Protein AF-A0A2N0PKR3-F1 (afdb_monomer_lite)

InterPro domains:
  IPR018819 Nur1/Mug154 [PF10332] (135-229)
  IPR018819 Nur1/Mug154 [PTHR28293] (57-235)

Sequence (267 aa):
MNDGEEKLSLSDCLTVLVDTYISLDLNSWQNIIGCFVAFLLNIILIIMRYLYVDRYSTIEYILLTFSILNVIYLWWWSYKIYHFFSQKKDEIPNNPNINLVGINLPWYTRNRLGYFIHQQYYELSYDEPYKEGQKVWEICIWNPNKFSLNLLCGFSPVQVGILMLMNKGTEIYSIILAGFLALQMYFYAEKFITLVRDKEIVFREIQREYDMKFVKPRLSRRKKNVETQTMSVEEMMKELLCIKSDYEHYKFPRKFDNPWVTNFGTT

Secondary structure (DSSP, 8-state):
---------HHHHHHHHHHHHHTS-HHHHHHHHHHHHHHHHHHHHHHHHHH-SSS--HHHHHHHHHHHHHHHIIIII-EEEEEESSS-TTS--S-TTEEEEETT--GGGGSHHHHHHHHHHHHHH-SS------EEEEEEEE---HHHHHHHHHS-HHHHHHHHT-STT-HHHHHHHHHHHHHHHHHHHHHHHHHHHHHHHHHHHHHHHHIIIIIHHHHT---------PPPHHHHHHHHHHT-SS-SS-PPPPTTS-TT-------

Foldseek 3Di:
DDPPPPPCDPVNVVVVVVVVVVPDDPQVVLQVVLQVVLVVLVVVLVVQCVVCVPDDDPVLVVLLVVQVVLVCCQPPPQKDKDWFDPDDPVDDDPDPQKDWDAPPDDPQCPDVVSVVVCVVVVVPPDPDDDPRHPIIIMGIAGHDRSSSVSNCVSRHSLVSVLSVQPHPPSVVVNVVSVVVVVVVVVVVVVSVVSNVVSVVVVVVSVVVCCCVPPNCCVVPDDDDPDDDDDPDPVVVVVVVVVVDPPDPPDDDDDPPRDPPDDDPDDD

Structure (mmCIF, N/CA/C/O backbone):
data_AF-A0A2N0PKR3-F1
#
_entry.id   AF-A0A2N0PKR3-F1
#
loop_
_atom_site.group_PDB
_atom_site.id
_atom_site.type_symbol
_atom_site.label_atom_id
_atom_site.label_alt_id
_atom_site.label_comp_id
_atom_site.label_asym_id
_atom_site.label_entity_id
_atom_site.label_seq_id
_atom_site.pdbx_PDB_ins_code
_atom_site.Cartn_x
_atom_site.Cartn_y
_atom_site.Cartn_z
_atom_site.occupancy
_atom_site.B_iso_or_equiv
_atom_site.auth_seq_id
_atom_site.auth_comp_id
_atom_site.auth_asym_id
_atom_site.auth_atom_id
_atom_site.pdbx_PDB_model_num
ATOM 1 N N . MET A 1 1 ? 18.880 -58.466 14.982 1.00 39.66 1 MET A N 1
ATOM 2 C CA . MET A 1 1 ? 18.757 -57.195 14.243 1.00 39.66 1 MET A CA 1
ATOM 3 C C . MET A 1 1 ? 17.927 -56.293 15.119 1.00 39.66 1 MET A C 1
ATOM 5 O O . MET A 1 1 ? 16.746 -56.552 15.280 1.00 39.66 1 MET A O 1
ATOM 9 N N . ASN A 1 2 ? 18.604 -55.411 15.847 1.00 39.41 2 ASN A N 1
ATOM 10 C CA . ASN A 1 2 ? 17.990 -54.510 16.809 1.00 39.41 2 ASN A CA 1
ATOM 11 C C . ASN A 1 2 ? 17.855 -53.176 16.075 1.00 39.41 2 ASN A C 1
ATOM 13 O O . ASN A 1 2 ? 18.864 -52.498 15.884 1.00 39.41 2 ASN A O 1
ATOM 17 N N . ASP A 1 3 ? 16.657 -52.882 15.573 1.00 44.72 3 ASP A N 1
ATOM 18 C CA . ASP A 1 3 ? 16.342 -51.601 14.946 1.00 44.72 3 ASP A CA 1
ATOM 19 C C . ASP A 1 3 ? 16.350 -50.544 16.051 1.00 44.72 3 ASP A C 1
ATOM 21 O O . ASP A 1 3 ? 15.401 -50.384 16.817 1.00 44.72 3 ASP A O 1
ATOM 25 N N . GLY A 1 4 ? 17.503 -49.897 16.206 1.00 46.44 4 GLY A N 1
ATOM 26 C CA . GLY A 1 4 ? 17.656 -48.749 17.078 1.00 46.44 4 GLY A CA 1
ATOM 27 C C . GLY A 1 4 ? 16.884 -47.588 16.478 1.00 46.44 4 GLY A C 1
ATOM 28 O O . GLY A 1 4 ? 17.358 -46.963 15.535 1.00 46.44 4 GLY A O 1
ATOM 29 N N . GLU A 1 5 ? 15.706 -47.308 17.030 1.00 53.66 5 GLU A N 1
ATOM 30 C CA . GLU A 1 5 ? 15.052 -46.012 16.886 1.00 53.66 5 GLU A CA 1
ATOM 31 C C . GLU A 1 5 ? 16.033 -44.932 17.353 1.00 53.66 5 GLU A C 1
ATOM 33 O O . GLU A 1 5 ? 16.250 -44.708 18.548 1.00 53.66 5 GLU A O 1
ATOM 38 N N . GLU A 1 6 ? 16.683 -44.301 16.382 1.00 57.53 6 GLU A N 1
ATOM 39 C CA . GLU A 1 6 ? 17.541 -43.146 16.563 1.00 57.53 6 GLU A CA 1
ATOM 40 C C . GLU A 1 6 ? 16.656 -42.014 17.097 1.00 57.53 6 GLU A C 1
ATOM 42 O O . GLU A 1 6 ? 15.928 -41.349 16.359 1.00 57.53 6 GLU A O 1
ATOM 47 N N . LYS A 1 7 ? 16.627 -41.862 18.428 1.00 57.84 7 LYS A N 1
ATOM 48 C CA . LYS A 1 7 ? 15.935 -40.761 19.100 1.00 57.84 7 LYS A CA 1
ATOM 49 C C . LYS A 1 7 ? 16.577 -39.461 18.641 1.00 57.84 7 LYS A C 1
ATOM 51 O O . LYS A 1 7 ? 17.573 -39.028 19.218 1.00 57.84 7 LYS A O 1
ATOM 56 N N . LEU A 1 8 ? 15.987 -38.861 17.610 1.00 61.00 8 LEU A N 1
ATOM 57 C CA . LEU A 1 8 ? 16.331 -37.535 17.128 1.00 61.00 8 LEU A CA 1
ATOM 58 C C . LEU A 1 8 ? 16.344 -36.594 18.339 1.00 61.00 8 LEU A C 1
ATOM 60 O O . LEU A 1 8 ? 15.326 -36.411 19.015 1.00 61.00 8 LEU A O 1
ATOM 64 N N . SER A 1 9 ? 17.524 -36.076 18.667 1.00 74.12 9 SER A N 1
ATOM 65 C CA . SER A 1 9 ? 17.716 -35.196 19.811 1.00 74.12 9 SER A CA 1
ATOM 66 C C . SER A 1 9 ? 16.806 -33.978 19.659 1.00 74.12 9 SER A C 1
ATOM 68 O O . SER A 1 9 ? 16.699 -33.397 18.581 1.00 74.12 9 SER A O 1
ATOM 70 N N . LEU A 1 10 ? 16.160 -33.552 20.747 1.00 70.50 10 LEU A N 1
ATOM 71 C CA . LEU A 1 10 ? 15.327 -32.341 20.770 1.00 70.50 10 LEU A CA 1
ATOM 72 C C . LEU A 1 10 ? 16.120 -31.111 20.290 1.00 70.50 10 LEU A C 1
ATOM 74 O O . LEU A 1 10 ? 15.551 -30.204 19.691 1.00 70.50 10 LEU A O 1
ATOM 78 N N . SER A 1 11 ? 17.441 -31.127 20.501 1.00 75.06 11 SER A N 1
ATOM 79 C CA . SER A 1 11 ? 18.387 -30.145 19.971 1.00 75.06 11 SER A CA 1
ATOM 80 C C . SER A 1 11 ? 18.450 -30.165 18.445 1.00 75.06 11 SER A C 1
ATOM 82 O O . SER A 1 11 ? 18.413 -29.104 17.839 1.00 75.06 11 SER A O 1
ATOM 84 N N . ASP A 1 12 ? 18.495 -31.343 17.824 1.00 79.31 12 ASP A N 1
ATOM 85 C CA . ASP A 1 12 ? 18.572 -31.486 16.365 1.00 79.31 12 ASP A CA 1
ATOM 86 C C . ASP A 1 12 ? 17.239 -31.119 15.700 1.00 79.31 12 ASP A C 1
ATOM 88 O O . ASP A 1 12 ? 17.199 -30.520 14.630 1.00 79.31 12 ASP A O 1
ATOM 92 N N . CYS A 1 13 ? 16.118 -31.393 16.373 1.00 74.19 13 CYS A N 1
ATOM 93 C CA . CYS A 1 13 ? 14.810 -30.918 15.928 1.00 74.19 13 CYS A CA 1
ATOM 94 C C . CYS A 1 13 ? 14.693 -29.388 16.042 1.00 74.19 13 CYS A C 1
ATOM 96 O O . CYS A 1 13 ? 14.163 -28.740 15.140 1.00 74.19 13 CYS A O 1
ATOM 98 N N . LEU A 1 14 ? 15.227 -28.800 17.120 1.00 73.62 14 LEU A N 1
ATOM 99 C CA . LEU A 1 14 ? 15.276 -27.350 17.309 1.00 73.62 14 LEU A CA 1
ATOM 100 C C . LEU A 1 14 ? 16.188 -26.670 16.294 1.00 73.62 14 LEU A C 1
ATOM 102 O O . LEU A 1 14 ? 15.801 -25.633 15.773 1.00 73.62 14 LEU A O 1
ATOM 106 N N . THR A 1 15 ? 17.357 -27.229 15.985 1.00 75.88 15 THR A N 1
ATOM 107 C CA . THR A 1 15 ? 18.254 -26.656 14.975 1.00 75.88 15 THR A CA 1
ATOM 108 C C . THR A 1 15 ? 17.637 -26.749 13.590 1.00 75.88 15 THR A C 1
ATOM 110 O O . THR A 1 15 ? 17.645 -25.749 12.886 1.00 75.88 15 THR A O 1
ATOM 113 N N . VAL A 1 16 ? 16.996 -27.865 13.229 1.00 74.19 16 VAL A N 1
ATOM 114 C CA . VAL A 1 16 ? 16.263 -27.985 11.957 1.00 74.19 16 VAL A CA 1
ATOM 115 C C . VAL A 1 16 ? 15.086 -27.010 11.898 1.00 74.19 16 VAL A C 1
ATOM 117 O O . VAL A 1 16 ? 14.914 -26.336 10.886 1.00 74.19 16 VAL A O 1
ATOM 120 N N . LEU A 1 17 ? 14.300 -26.863 12.970 1.00 69.00 17 LEU A N 1
ATOM 121 C CA . LEU A 1 17 ? 13.220 -25.871 13.033 1.00 69.00 17 LEU A CA 1
ATOM 122 C C . LEU A 1 17 ? 13.756 -24.446 12.924 1.00 69.00 17 LEU A C 1
ATOM 124 O O . LEU A 1 17 ? 13.204 -23.655 12.169 1.00 69.00 17 LEU A O 1
ATOM 128 N N . VAL A 1 18 ? 14.830 -24.123 13.641 1.00 71.06 18 VAL A N 1
ATOM 129 C CA . VAL A 1 18 ? 15.471 -22.805 13.624 1.00 71.06 18 VAL A CA 1
ATOM 130 C C . VAL A 1 18 ? 16.055 -22.505 12.247 1.00 71.06 18 VAL A C 1
ATOM 132 O O . VAL A 1 18 ? 15.847 -21.406 11.755 1.00 71.06 18 VAL A O 1
ATOM 135 N N . ASP A 1 19 ? 16.694 -23.459 11.576 1.00 66.62 19 ASP A N 1
ATOM 136 C CA . ASP A 1 19 ? 17.299 -23.263 10.250 1.00 66.62 19 ASP A CA 1
ATOM 137 C C . ASP A 1 19 ? 16.228 -23.187 9.137 1.00 66.62 19 ASP A C 1
ATOM 139 O O . ASP A 1 19 ? 16.278 -22.349 8.230 1.00 66.62 19 ASP A O 1
ATOM 143 N N . THR A 1 20 ? 15.148 -23.965 9.277 1.00 62.22 20 THR A N 1
ATOM 144 C CA . THR A 1 20 ? 13.950 -23.865 8.420 1.00 62.22 20 THR A CA 1
ATOM 145 C C . THR A 1 20 ? 13.183 -22.556 8.662 1.00 62.22 20 THR A C 1
ATOM 147 O O . THR A 1 20 ? 12.549 -22.023 7.755 1.00 62.22 20 THR A O 1
ATOM 150 N N . TYR A 1 21 ? 13.247 -22.001 9.874 1.00 60.91 21 TYR A N 1
ATOM 151 C CA . TYR A 1 21 ? 12.556 -20.766 10.250 1.00 60.91 21 TYR A CA 1
ATOM 152 C C . TYR A 1 21 ? 13.389 -19.500 9.985 1.00 60.91 21 TYR A C 1
ATOM 154 O O . TYR A 1 21 ? 12.834 -18.451 9.664 1.00 60.91 21 TYR A O 1
ATOM 162 N N . ILE A 1 22 ? 14.719 -19.580 10.053 1.00 59.19 22 ILE A N 1
ATOM 163 C CA . ILE A 1 22 ? 15.643 -18.484 9.718 1.00 59.19 22 ILE A CA 1
ATOM 164 C C . ILE A 1 22 ? 15.745 -18.292 8.201 1.00 59.19 22 ILE A C 1
ATOM 166 O O . ILE A 1 22 ? 15.929 -17.165 7.746 1.00 59.19 22 ILE A O 1
ATOM 170 N N . SER A 1 23 ? 15.546 -19.348 7.407 1.00 55.81 23 SER A N 1
ATOM 171 C CA . SER A 1 23 ? 15.496 -19.253 5.940 1.00 55.81 23 SER A CA 1
ATOM 172 C C . SER A 1 23 ? 14.227 -18.579 5.387 1.00 55.81 23 SER A C 1
ATOM 174 O O . SER A 1 23 ? 14.111 -18.393 4.172 1.00 55.81 23 SER A O 1
ATOM 176 N N . LEU A 1 24 ? 13.289 -18.145 6.243 1.00 63.44 24 LEU A N 1
ATOM 177 C CA . LEU A 1 24 ? 12.172 -17.301 5.818 1.00 63.44 24 LEU A CA 1
ATOM 178 C C . LEU A 1 24 ? 12.687 -15.936 5.325 1.00 63.44 24 LEU A C 1
ATOM 180 O O . LEU A 1 24 ? 13.300 -15.177 6.073 1.00 63.44 24 LEU A O 1
ATOM 184 N N . ASP A 1 25 ? 12.355 -15.590 4.080 1.00 76.38 25 ASP A N 1
ATOM 185 C CA . ASP A 1 25 ? 12.576 -14.260 3.500 1.00 76.38 25 ASP A CA 1
ATOM 186 C C . ASP A 1 25 ? 12.066 -13.146 4.446 1.00 76.38 25 ASP A C 1
ATOM 188 O O . ASP A 1 25 ? 11.021 -13.289 5.092 1.00 76.38 25 ASP A O 1
ATOM 192 N N . LEU A 1 26 ? 12.765 -12.006 4.510 1.00 78.12 26 LEU A N 1
ATOM 193 C CA . LEU A 1 26 ? 12.434 -10.848 5.365 1.00 78.12 26 LEU A CA 1
ATOM 194 C C . LEU A 1 26 ? 10.967 -10.410 5.197 1.00 78.12 26 LEU A C 1
ATOM 196 O O . LEU A 1 26 ? 10.295 -9.981 6.136 1.00 78.12 26 LEU A O 1
ATOM 200 N N . ASN A 1 27 ? 10.455 -10.568 3.982 1.00 79.31 27 ASN A N 1
ATOM 201 C CA . ASN A 1 27 ? 9.067 -10.338 3.619 1.00 79.31 27 ASN A CA 1
ATOM 202 C C . ASN A 1 27 ? 8.061 -11.243 4.346 1.00 79.31 27 ASN A C 1
ATOM 204 O O . ASN A 1 27 ? 6.971 -10.797 4.705 1.00 79.31 27 ASN A O 1
ATOM 208 N N . SER A 1 28 ? 8.398 -12.520 4.510 1.00 82.75 28 SER A N 1
ATOM 209 C CA . SER A 1 28 ? 7.550 -13.505 5.180 1.00 82.75 28 SER A CA 1
ATOM 210 C C . SER A 1 28 ? 7.492 -13.223 6.680 1.00 82.75 28 SER A C 1
ATOM 212 O O . SER A 1 28 ? 6.418 -13.267 7.277 1.00 82.75 28 SER A O 1
ATOM 214 N N . TRP A 1 29 ? 8.614 -12.803 7.264 1.00 85.19 29 TRP A N 1
ATOM 215 C CA . TRP A 1 29 ? 8.674 -12.336 8.648 1.00 85.19 29 TRP A CA 1
ATOM 216 C C . TRP A 1 29 ? 7.807 -11.107 8.904 1.00 85.19 29 TRP A C 1
ATOM 218 O O . TRP A 1 29 ? 7.011 -11.097 9.842 1.00 85.19 29 TRP A O 1
ATOM 228 N N . GLN A 1 30 ? 7.888 -10.095 8.037 1.00 87.50 30 GLN A N 1
ATOM 229 C CA . GLN A 1 30 ? 7.015 -8.920 8.125 1.00 87.50 30 GLN A CA 1
ATOM 230 C C . GLN A 1 30 ? 5.532 -9.299 8.070 1.00 87.50 30 GLN A C 1
ATOM 232 O O . GLN A 1 30 ? 4.720 -8.695 8.775 1.00 87.50 30 GLN A O 1
ATOM 237 N N . ASN A 1 31 ? 5.183 -10.312 7.270 1.00 87.50 31 ASN A N 1
ATOM 238 C CA . ASN A 1 31 ? 3.811 -10.782 7.173 1.00 87.50 31 ASN A CA 1
ATOM 239 C C . ASN A 1 31 ? 3.316 -11.421 8.476 1.00 87.50 31 ASN A C 1
ATOM 241 O O . ASN A 1 31 ? 2.255 -11.037 8.974 1.00 87.50 31 ASN A O 1
ATOM 245 N N . ILE A 1 32 ? 4.086 -12.368 9.020 1.00 89.50 32 ILE A N 1
ATOM 246 C CA . ILE A 1 32 ? 3.745 -13.100 10.249 1.00 89.50 32 ILE A CA 1
ATOM 247 C C . ILE A 1 32 ? 3.647 -12.135 11.429 1.00 89.50 32 ILE A C 1
ATOM 249 O O . ILE A 1 32 ? 2.649 -12.140 12.150 1.00 89.50 32 ILE A O 1
ATOM 253 N N . ILE A 1 33 ? 4.647 -11.263 11.588 1.00 90.38 33 ILE A N 1
ATOM 254 C CA . ILE A 1 33 ? 4.681 -10.276 12.671 1.00 90.38 33 ILE A CA 1
ATOM 255 C C . ILE A 1 33 ? 3.495 -9.313 12.544 1.00 90.38 33 ILE A C 1
ATOM 257 O O . ILE A 1 33 ? 2.844 -9.023 13.543 1.00 90.38 33 ILE A O 1
ATOM 261 N N . GLY A 1 34 ? 3.161 -8.862 11.330 1.00 89.75 34 GLY A N 1
ATOM 262 C CA . GLY A 1 34 ? 2.005 -7.992 11.093 1.00 89.75 34 GLY A CA 1
ATOM 263 C C . GLY A 1 34 ? 0.686 -8.621 11.542 1.00 89.75 34 GLY A C 1
ATOM 264 O O . GLY A 1 34 ? -0.072 -7.997 12.285 1.00 89.75 34 GLY A O 1
ATOM 265 N N . CYS A 1 35 ? 0.437 -9.876 11.157 1.00 89.56 35 CYS A N 1
ATOM 266 C CA . CYS A 1 35 ? -0.765 -10.608 11.567 1.00 89.56 35 CYS A CA 1
ATOM 267 C C . CYS A 1 35 ? -0.805 -10.857 13.081 1.00 89.56 35 CYS A C 1
ATOM 269 O O . CYS A 1 35 ? -1.847 -10.670 13.709 1.00 89.56 35 CYS A O 1
ATOM 271 N N . PHE A 1 36 ? 0.326 -11.242 13.675 1.00 92.56 36 PHE A N 1
ATOM 272 C CA . PHE A 1 36 ? 0.426 -11.493 15.111 1.00 92.56 36 PHE A CA 1
ATOM 273 C C . PHE A 1 36 ? 0.164 -10.225 15.932 1.00 92.56 36 PHE A C 1
ATOM 275 O O . PHE A 1 36 ? -0.633 -10.246 16.869 1.00 92.56 36 PHE A O 1
ATOM 282 N N . VAL A 1 37 ? 0.770 -9.099 15.544 1.00 93.75 37 VAL A N 1
ATOM 283 C CA . VAL A 1 37 ? 0.541 -7.803 16.194 1.00 93.75 37 VAL A CA 1
ATOM 284 C C . VAL A 1 37 ? -0.923 -7.386 16.061 1.00 93.75 37 VAL A C 1
ATOM 286 O O . VAL A 1 37 ? -1.528 -7.001 17.058 1.00 93.75 37 VAL A O 1
ATOM 289 N N . ALA A 1 38 ? -1.527 -7.512 14.877 1.00 92.06 38 ALA A N 1
ATOM 290 C CA . ALA A 1 38 ? -2.943 -7.192 14.691 1.00 92.06 38 ALA A CA 1
ATOM 291 C C . ALA A 1 38 ? -3.858 -8.056 15.578 1.00 92.06 38 ALA A C 1
ATOM 293 O O . ALA A 1 38 ? -4.802 -7.548 16.183 1.00 92.06 38 ALA A O 1
ATOM 294 N N . PHE A 1 39 ? -3.565 -9.352 15.703 1.00 92.44 39 PHE A N 1
ATOM 295 C CA . PHE A 1 39 ? -4.302 -10.255 16.585 1.00 92.44 39 PHE A CA 1
ATOM 296 C C . PHE A 1 39 ? -4.184 -9.843 18.059 1.00 92.44 39 PHE A C 1
ATOM 298 O O . PHE A 1 39 ? -5.201 -9.733 18.745 1.00 92.44 39 PHE A O 1
ATOM 305 N N . LEU A 1 40 ? -2.972 -9.531 18.530 1.00 93.81 40 LEU A N 1
ATOM 306 C CA . LEU A 1 40 ? -2.752 -9.046 19.895 1.00 93.81 40 LEU A CA 1
ATOM 307 C C . LEU A 1 40 ? -3.484 -7.729 20.172 1.00 93.81 40 LEU A C 1
ATOM 309 O O . LEU A 1 40 ? -4.115 -7.599 21.219 1.00 93.81 40 LEU A O 1
ATOM 313 N N . LEU A 1 41 ? -3.446 -6.771 19.241 1.00 93.56 41 LEU A N 1
ATOM 314 C CA . LEU A 1 41 ? -4.150 -5.494 19.390 1.00 93.56 41 LEU A CA 1
ATOM 315 C C . LEU A 1 41 ? -5.670 -5.691 19.484 1.00 93.56 41 LEU A C 1
ATOM 317 O O . LEU A 1 41 ? -6.313 -5.060 20.321 1.00 93.56 41 LEU A O 1
ATOM 321 N N . ASN A 1 42 ? -6.237 -6.606 18.693 1.00 92.38 42 ASN A N 1
ATOM 322 C CA . ASN A 1 42 ? -7.654 -6.963 18.793 1.00 92.38 42 ASN A CA 1
ATOM 323 C C . ASN A 1 42 ? -7.993 -7.639 20.128 1.00 92.38 42 ASN A C 1
ATOM 325 O O . ASN A 1 42 ? -9.009 -7.300 20.729 1.00 92.38 42 ASN A O 1
ATOM 329 N N . ILE A 1 43 ? -7.150 -8.553 20.624 1.00 93.12 43 ILE A N 1
ATOM 330 C CA . ILE A 1 43 ? -7.351 -9.168 21.946 1.00 93.12 43 ILE A CA 1
ATOM 331 C C . ILE A 1 43 ? -7.334 -8.101 23.039 1.00 93.12 43 ILE A C 1
ATOM 333 O O . ILE A 1 43 ? -8.228 -8.082 23.882 1.00 93.12 43 ILE A O 1
ATOM 337 N N . ILE A 1 44 ? -6.349 -7.198 23.017 1.00 92.06 44 ILE A N 1
ATOM 338 C CA . ILE A 1 44 ? -6.256 -6.096 23.981 1.00 92.06 44 ILE A CA 1
ATOM 339 C C . ILE A 1 44 ? -7.526 -5.246 23.922 1.00 92.06 44 ILE A C 1
ATOM 341 O O . ILE A 1 44 ? -8.099 -4.950 24.966 1.00 92.06 44 ILE A O 1
ATOM 345 N N . LEU A 1 45 ? -8.005 -4.906 22.723 1.00 89.94 45 LEU A N 1
ATOM 346 C CA . LEU A 1 45 ? -9.234 -4.135 22.547 1.00 89.94 45 LEU A CA 1
ATOM 347 C C . LEU A 1 45 ? -10.457 -4.860 23.135 1.00 89.94 45 LEU A C 1
ATOM 349 O O . LEU A 1 45 ? -11.236 -4.249 23.862 1.00 89.94 45 LEU A O 1
ATOM 353 N N . ILE A 1 46 ? -10.600 -6.164 22.883 1.00 89.50 46 ILE A N 1
ATOM 354 C CA . ILE A 1 46 ? -11.701 -6.980 23.420 1.00 89.50 46 ILE A CA 1
ATOM 355 C C . ILE A 1 46 ? -11.628 -7.069 24.951 1.00 89.50 46 ILE A C 1
ATOM 357 O O . ILE A 1 46 ? -12.648 -6.908 25.618 1.00 89.50 46 ILE A O 1
ATOM 361 N N . ILE A 1 47 ? -10.438 -7.285 25.522 1.00 90.50 47 ILE A N 1
ATOM 362 C CA . ILE A 1 47 ? -10.236 -7.338 26.979 1.00 90.50 47 ILE A CA 1
ATOM 363 C C . ILE A 1 47 ? -10.570 -5.989 27.620 1.00 90.50 47 ILE A C 1
ATOM 365 O O . ILE A 1 47 ? -11.268 -5.954 28.633 1.00 90.50 47 ILE A O 1
ATOM 369 N N . MET A 1 48 ? -10.107 -4.881 27.033 1.00 88.75 48 MET A N 1
ATOM 370 C CA . MET A 1 48 ? -10.412 -3.536 27.532 1.00 88.75 48 MET A CA 1
ATOM 371 C C . MET A 1 48 ? -11.912 -3.264 27.490 1.00 88.75 48 MET A C 1
ATOM 373 O O . MET A 1 48 ? -12.461 -2.774 28.478 1.00 88.75 48 MET A O 1
ATOM 377 N N . ARG A 1 49 ? -12.583 -3.675 26.409 1.00 86.25 49 ARG A N 1
ATOM 378 C CA . ARG A 1 49 ? -14.032 -3.542 26.287 1.00 86.25 49 ARG A CA 1
ATOM 379 C C . ARG A 1 49 ? -14.790 -4.391 27.305 1.00 86.25 49 ARG A C 1
ATOM 381 O O . ARG A 1 49 ? -15.795 -3.947 27.851 1.00 86.25 49 ARG A O 1
ATOM 388 N N . TYR A 1 50 ? -14.308 -5.599 27.575 1.00 86.88 50 TYR A N 1
ATOM 389 C CA . TYR A 1 50 ? -14.882 -6.471 28.595 1.00 86.88 50 TYR A CA 1
ATOM 390 C C . TYR A 1 50 ? -14.717 -5.890 30.009 1.00 86.88 50 TYR A C 1
ATOM 392 O O . TYR A 1 50 ? -15.639 -5.969 30.817 1.00 86.88 50 TYR A O 1
ATOM 400 N N . LEU A 1 51 ? -13.564 -5.282 30.307 1.00 88.06 51 LEU A N 1
ATOM 401 C CA . LEU A 1 51 ? -13.272 -4.698 31.619 1.00 88.06 51 LEU A CA 1
ATOM 402 C C . LEU A 1 51 ? -14.011 -3.369 31.858 1.00 88.06 51 LEU A C 1
ATOM 404 O O . LEU A 1 51 ? -14.437 -3.096 32.980 1.00 88.06 51 LEU A O 1
ATOM 408 N N . TYR A 1 52 ? -14.175 -2.549 30.816 1.00 83.75 52 TYR A N 1
ATOM 409 C CA . TYR A 1 52 ? -14.783 -1.217 30.881 1.00 83.75 52 TYR A CA 1
ATOM 410 C C . TYR A 1 52 ? -16.041 -1.126 30.005 1.00 83.75 52 TYR A C 1
ATOM 412 O O . TYR A 1 52 ? -16.086 -0.402 29.014 1.00 83.75 52 TYR A O 1
ATOM 420 N N . VAL A 1 53 ? -17.094 -1.845 30.400 1.00 75.31 53 VAL A N 1
ATOM 421 C CA . VAL A 1 53 ? -18.361 -1.923 29.644 1.00 75.31 53 VAL A CA 1
ATOM 422 C C . VAL A 1 53 ? -19.028 -0.548 29.453 1.00 75.31 53 VAL A C 1
ATOM 424 O O . VAL A 1 53 ? -19.508 -0.233 28.364 1.00 75.31 53 VAL A O 1
ATOM 427 N N . ASP A 1 54 ? -19.016 0.297 30.490 1.00 72.69 54 ASP A N 1
ATOM 428 C CA . ASP A 1 54 ? -19.788 1.551 30.512 1.00 72.69 54 ASP A CA 1
ATOM 429 C C . ASP A 1 54 ? -19.001 2.799 30.075 1.00 72.69 54 ASP A C 1
ATOM 431 O O . ASP A 1 54 ? -19.596 3.855 29.848 1.00 72.69 54 ASP A O 1
ATOM 435 N N . ARG A 1 55 ? -17.665 2.731 29.970 1.00 78.94 55 ARG A N 1
ATOM 436 C CA . ARG A 1 55 ? -16.823 3.897 29.642 1.00 78.94 55 ARG A CA 1
ATOM 437 C C . ARG A 1 55 ? -15.705 3.551 28.674 1.00 78.94 55 ARG A C 1
ATOM 439 O O . ARG A 1 55 ? -15.001 2.572 28.865 1.00 78.94 55 ARG A O 1
ATOM 446 N N . TYR A 1 56 ? -15.477 4.443 27.715 1.00 80.25 56 TYR A N 1
ATOM 447 C CA . TYR A 1 56 ? -14.329 4.353 26.820 1.00 80.25 56 TYR A CA 1
ATOM 448 C C . TYR A 1 56 ? -13.024 4.581 27.583 1.00 80.25 56 TYR A C 1
ATOM 450 O O . TYR A 1 56 ? -12.864 5.591 28.278 1.00 80.25 56 TYR A O 1
ATOM 458 N N . SER A 1 57 ? -12.088 3.646 27.448 1.00 85.69 57 SER A N 1
ATOM 459 C CA . SER A 1 57 ? -10.761 3.750 28.062 1.00 85.69 57 SER A CA 1
ATOM 460 C C . SER A 1 57 ? -9.849 4.670 27.243 1.00 85.69 57 SER A C 1
ATOM 462 O O . SER A 1 57 ? -9.962 4.761 26.021 1.00 85.69 57 SER A O 1
ATOM 464 N N . THR A 1 58 ? -8.879 5.327 27.882 1.00 89.00 58 THR A N 1
ATOM 465 C CA . THR A 1 58 ? -7.838 6.091 27.166 1.00 89.00 58 THR A CA 1
ATOM 466 C C . THR A 1 58 ? -7.059 5.207 26.190 1.00 89.00 58 THR A C 1
ATOM 468 O O . THR A 1 58 ? -6.680 5.660 25.112 1.00 89.00 58 THR A O 1
ATOM 471 N N . ILE A 1 59 ? -6.885 3.926 26.531 1.00 89.75 59 ILE A N 1
ATOM 472 C CA . ILE A 1 59 ? -6.213 2.923 25.696 1.00 89.75 59 ILE A CA 1
ATOM 473 C C . ILE A 1 59 ? -6.984 2.694 24.393 1.00 89.75 59 ILE A C 1
ATOM 475 O O . ILE A 1 59 ? -6.372 2.602 23.335 1.00 89.75 59 ILE A O 1
ATOM 479 N N . GLU A 1 60 ? -8.316 2.664 24.440 1.00 89.12 60 GLU A N 1
ATOM 480 C CA . GLU A 1 60 ? -9.158 2.506 23.251 1.00 89.12 60 GLU A CA 1
ATOM 481 C C . GLU A 1 60 ? -8.950 3.671 22.271 1.00 89.12 60 GLU A C 1
ATOM 483 O O . GLU A 1 60 ? -8.725 3.445 21.082 1.00 89.12 60 GLU A O 1
ATOM 488 N N . TYR A 1 61 ? -8.922 4.914 22.761 1.00 90.38 61 TYR A N 1
ATOM 489 C CA . TYR A 1 61 ? -8.622 6.082 21.924 1.00 90.38 61 TYR A CA 1
ATOM 490 C C . TYR A 1 61 ? -7.197 6.053 21.351 1.00 90.38 61 TYR A C 1
ATOM 492 O O . TYR A 1 61 ? -6.986 6.426 20.195 1.00 90.38 61 TYR A O 1
ATOM 500 N N . ILE A 1 62 ? -6.210 5.581 22.118 1.00 93.50 62 ILE A N 1
ATOM 501 C CA . ILE A 1 62 ? -4.831 5.412 21.628 1.00 93.50 62 ILE A CA 1
ATOM 502 C C . ILE A 1 62 ? -4.784 4.360 20.512 1.00 93.50 62 ILE A C 1
ATOM 504 O O . ILE A 1 62 ? -4.165 4.575 19.473 1.00 93.50 62 ILE A O 1
ATOM 508 N N . LEU A 1 63 ? -5.489 3.246 20.683 1.00 92.25 63 LEU A N 1
ATOM 509 C CA . LEU A 1 63 ? -5.593 2.197 19.673 1.00 92.25 63 LEU A CA 1
ATOM 510 C C . LEU A 1 63 ? -6.303 2.695 18.404 1.00 92.25 63 LEU A C 1
ATOM 512 O O . LEU A 1 63 ? -5.844 2.425 17.291 1.00 92.25 63 LEU A O 1
ATOM 516 N N . LEU A 1 64 ? -7.367 3.488 18.552 1.00 92.00 64 LEU A N 1
ATOM 517 C CA . LEU A 1 64 ? -8.049 4.122 17.424 1.00 92.00 64 LEU A CA 1
ATOM 518 C C . LEU A 1 64 ? -7.116 5.074 16.674 1.00 92.00 64 LEU A C 1
ATOM 520 O O . LEU A 1 64 ? -6.980 4.967 15.455 1.00 92.00 64 LEU A O 1
ATOM 524 N N . THR A 1 65 ? -6.432 5.973 17.382 1.00 93.19 65 THR A N 1
ATOM 525 C CA . THR A 1 65 ? -5.494 6.914 16.749 1.00 93.19 65 THR A CA 1
ATOM 526 C C . THR A 1 65 ? -4.355 6.176 16.051 1.00 93.19 65 THR A C 1
ATOM 528 O O . THR A 1 65 ? -4.024 6.521 14.919 1.00 93.19 65 THR A O 1
ATOM 531 N N . PHE A 1 66 ? -3.829 5.101 16.641 1.00 93.81 66 PHE A N 1
ATOM 532 C CA . PHE A 1 66 ? -2.826 4.248 16.005 1.00 93.81 66 PHE A CA 1
ATOM 533 C C . PHE A 1 66 ? -3.330 3.617 14.694 1.00 93.81 66 PHE A C 1
ATOM 535 O O . PHE A 1 66 ? -2.627 3.656 13.682 1.00 93.81 66 PHE A O 1
ATOM 542 N N . SER A 1 67 ? -4.567 3.106 14.667 1.00 93.38 67 SER A N 1
ATOM 543 C CA . SER A 1 67 ? -5.165 2.551 13.440 1.00 93.38 67 SER A CA 1
ATOM 544 C C . SER A 1 67 ? -5.343 3.608 12.340 1.00 93.38 67 SER A C 1
ATOM 546 O O . SER A 1 67 ? -5.054 3.347 11.169 1.00 93.38 67 SER A O 1
ATOM 548 N N . ILE A 1 68 ? -5.737 4.832 12.713 1.00 93.50 68 ILE A N 1
ATOM 549 C CA . ILE A 1 68 ? -5.882 5.965 11.790 1.00 93.50 68 ILE A CA 1
ATOM 550 C C . ILE A 1 68 ? -4.514 6.383 11.241 1.00 93.50 68 ILE A C 1
ATOM 552 O O . ILE A 1 68 ? -4.369 6.580 10.034 1.00 93.50 68 ILE A O 1
ATOM 556 N N . LEU A 1 69 ? -3.493 6.465 12.096 1.00 93.56 69 LEU A N 1
ATOM 557 C CA . LEU A 1 69 ? -2.127 6.776 11.676 1.00 93.56 69 LEU A CA 1
ATOM 558 C C . LEU A 1 69 ? -1.584 5.735 10.692 1.00 93.56 69 LEU A C 1
ATOM 560 O O . LEU A 1 69 ? -0.928 6.115 9.723 1.00 93.56 69 LEU A O 1
ATOM 564 N N . ASN A 1 70 ? -1.901 4.448 10.873 1.00 93.25 70 ASN A N 1
ATOM 565 C CA . ASN A 1 70 ? -1.507 3.410 9.917 1.00 93.25 70 ASN A CA 1
ATOM 566 C C . ASN A 1 70 ? -2.173 3.606 8.541 1.00 93.25 70 ASN A C 1
ATOM 568 O O . ASN A 1 70 ? -1.510 3.480 7.509 1.00 93.25 70 ASN A O 1
ATOM 572 N N . VAL A 1 71 ? -3.459 3.981 8.505 1.00 91.88 71 VAL A N 1
ATOM 573 C CA . VAL A 1 71 ? -4.145 4.333 7.246 1.00 91.88 71 VAL A CA 1
ATOM 574 C C . VAL A 1 71 ? -3.493 5.543 6.582 1.00 91.88 71 VAL A C 1
ATOM 576 O O . VAL A 1 71 ? -3.206 5.501 5.385 1.00 91.88 71 VAL A O 1
ATOM 579 N N . ILE A 1 72 ? -3.220 6.602 7.348 1.00 90.69 72 ILE A N 1
ATOM 580 C CA . ILE A 1 72 ? -2.570 7.817 6.837 1.00 90.69 72 ILE A CA 1
ATOM 581 C C . ILE A 1 72 ? -1.186 7.483 6.270 1.00 90.69 72 ILE A C 1
ATOM 583 O O . ILE A 1 72 ? -0.849 7.917 5.168 1.00 90.69 72 ILE A O 1
ATOM 587 N N . TYR A 1 73 ? -0.405 6.665 6.974 1.00 90.31 73 TYR A N 1
ATOM 588 C CA . TYR A 1 73 ? 0.908 6.215 6.521 1.00 90.31 73 TYR A CA 1
ATOM 589 C C . TYR A 1 73 ? 0.836 5.463 5.182 1.00 90.31 73 TYR A C 1
ATOM 591 O O . TYR A 1 73 ? 1.588 5.765 4.247 1.00 90.31 73 TYR A O 1
ATOM 599 N N . LEU A 1 74 ? -0.098 4.516 5.056 1.00 89.31 74 LEU A N 1
ATOM 600 C CA . LEU A 1 74 ? -0.285 3.744 3.827 1.00 89.31 74 LEU A CA 1
ATOM 601 C C . LEU A 1 74 ? -0.761 4.608 2.660 1.00 89.31 74 LEU A C 1
ATOM 603 O O . LEU A 1 74 ? -0.343 4.378 1.525 1.00 89.31 74 LEU A O 1
ATOM 607 N N . TRP A 1 75 ? -1.622 5.589 2.922 1.00 87.12 75 TRP A N 1
ATOM 608 C CA . TRP A 1 75 ? -2.243 6.380 1.864 1.00 87.12 75 TRP A CA 1
ATOM 609 C C . TRP A 1 75 ? -1.417 7.580 1.414 1.00 87.12 75 TRP A C 1
ATOM 611 O O . TRP A 1 75 ? -1.530 7.976 0.256 1.00 87.12 75 TRP A O 1
ATOM 621 N N . TRP A 1 76 ? -0.615 8.167 2.306 1.00 83.81 76 TRP A N 1
ATOM 622 C CA . TRP A 1 76 ? 0.151 9.382 2.023 1.00 83.81 76 TRP A CA 1
ATOM 623 C C . TRP A 1 76 ? 1.628 9.106 1.743 1.00 83.81 76 TRP A C 1
ATOM 625 O O . TRP A 1 76 ? 2.219 9.744 0.876 1.00 83.81 76 TRP A O 1
ATOM 635 N N . TRP A 1 77 ? 2.236 8.162 2.465 1.00 79.12 77 TRP A N 1
ATOM 636 C CA . TRP A 1 77 ? 3.696 8.012 2.480 1.00 79.12 77 TRP A CA 1
ATOM 637 C C . TRP A 1 77 ? 4.211 6.847 1.634 1.00 79.12 77 TRP A C 1
ATOM 639 O O . TRP A 1 77 ? 5.359 6.847 1.194 1.00 79.12 77 TRP A O 1
ATOM 649 N N . SER A 1 78 ? 3.374 5.840 1.389 1.00 85.38 78 SER A N 1
ATOM 650 C CA . SER A 1 78 ? 3.796 4.585 0.758 1.00 85.38 78 SER A CA 1
ATOM 651 C C . SER A 1 78 ? 3.797 4.653 -0.773 1.00 85.38 78 SER A C 1
ATOM 653 O O . SER A 1 78 ? 3.148 3.841 -1.430 1.00 85.38 78 SER A O 1
ATOM 655 N N . TYR A 1 79 ? 4.528 5.600 -1.362 1.00 85.75 79 TYR A N 1
ATOM 656 C CA . TYR A 1 79 ? 4.709 5.689 -2.816 1.00 85.75 79 TYR A CA 1
ATOM 657 C C . TYR A 1 79 ? 6.174 5.576 -3.210 1.00 85.75 79 TYR A C 1
ATOM 659 O O . TYR A 1 79 ? 7.071 6.072 -2.528 1.00 85.75 79 TYR A O 1
ATOM 667 N N . LYS A 1 80 ? 6.410 4.931 -4.348 1.00 86.38 80 LYS A N 1
ATOM 668 C CA . LYS A 1 80 ? 7.719 4.812 -4.971 1.00 86.38 80 LYS A CA 1
ATOM 669 C C . LYS A 1 80 ? 7.670 5.379 -6.380 1.00 86.38 80 LYS A C 1
ATOM 671 O O . LYS A 1 80 ? 6.778 5.061 -7.160 1.00 86.38 80 LYS A O 1
ATOM 676 N N . ILE A 1 81 ? 8.664 6.201 -6.678 1.00 85.19 81 ILE A N 1
ATOM 677 C CA . ILE A 1 81 ? 8.795 6.918 -7.938 1.00 85.19 81 ILE A CA 1
ATOM 678 C C . ILE A 1 81 ? 9.701 6.122 -8.877 1.00 85.19 81 ILE A C 1
ATOM 680 O O . ILE A 1 81 ? 10.761 5.643 -8.460 1.00 85.19 81 ILE A O 1
ATOM 684 N N . TYR A 1 82 ? 9.289 5.997 -10.136 1.00 87.31 82 TYR A N 1
ATOM 685 C CA . TYR A 1 82 ? 10.083 5.402 -11.207 1.00 87.31 82 TYR A CA 1
ATOM 686 C C . TYR A 1 82 ? 10.162 6.353 -12.399 1.00 87.31 82 TYR A C 1
ATOM 688 O O . TYR A 1 82 ? 9.185 7.014 -12.738 1.00 87.31 82 TYR A O 1
ATOM 696 N N . HIS A 1 83 ? 11.331 6.395 -13.037 1.00 87.12 83 HIS A N 1
ATOM 697 C CA . HIS A 1 83 ? 11.623 7.261 -14.178 1.00 87.12 83 HIS A CA 1
ATOM 698 C C . HIS A 1 83 ? 11.884 6.425 -15.435 1.00 87.12 83 HIS A C 1
ATOM 700 O O . HIS A 1 83 ? 12.658 5.466 -15.382 1.00 87.12 83 HIS A O 1
ATOM 706 N N . PHE A 1 84 ? 11.285 6.815 -16.560 1.00 87.06 84 PHE A N 1
ATOM 707 C CA . PHE A 1 84 ? 11.463 6.169 -17.862 1.00 87.06 84 PHE A CA 1
ATOM 708 C C . PHE A 1 84 ? 12.285 7.050 -18.805 1.00 87.06 84 PHE A C 1
ATOM 710 O O . PHE A 1 84 ? 11.851 8.114 -19.246 1.00 87.06 84 PHE A O 1
ATOM 717 N N . PHE A 1 85 ? 13.483 6.597 -19.153 1.00 81.75 85 PHE A N 1
ATOM 718 C CA . PHE A 1 85 ? 14.445 7.357 -19.953 1.00 81.75 85 PHE A CA 1
ATOM 719 C C . PHE A 1 85 ? 14.364 7.060 -21.451 1.00 81.75 85 PHE A C 1
ATOM 721 O O . PHE A 1 85 ? 14.854 7.852 -22.254 1.00 81.75 85 PHE A O 1
ATOM 728 N N . SER A 1 86 ? 13.813 5.907 -21.828 1.00 74.62 86 SER A N 1
ATOM 729 C CA . SER A 1 86 ? 13.892 5.387 -23.200 1.00 74.62 86 SER A CA 1
ATOM 730 C C . SER A 1 86 ? 12.605 5.578 -24.003 1.00 74.62 86 SER A C 1
ATOM 732 O O . SER A 1 86 ? 12.592 5.333 -25.212 1.00 74.62 86 SER A O 1
ATOM 734 N N . GLN A 1 87 ? 11.526 6.011 -23.352 1.00 71.62 87 GLN A N 1
ATOM 735 C CA . GLN A 1 87 ? 10.240 6.249 -23.993 1.00 71.62 87 GLN A CA 1
ATOM 736 C C . GLN A 1 87 ? 10.281 7.534 -24.834 1.00 71.62 87 GLN A C 1
ATOM 738 O O . GLN A 1 87 ? 10.816 8.562 -24.414 1.00 71.62 87 GLN A O 1
ATOM 743 N N . LYS A 1 88 ? 9.710 7.481 -26.045 1.00 71.69 88 LYS A N 1
ATOM 744 C CA . LYS A 1 88 ? 9.590 8.658 -26.915 1.00 71.69 88 LYS A CA 1
ATOM 745 C C . LYS A 1 88 ? 8.679 9.693 -26.254 1.00 71.69 88 LYS A C 1
ATOM 747 O O . LYS A 1 88 ? 7.637 9.344 -25.709 1.00 71.69 88 LYS A O 1
ATOM 752 N N . LYS A 1 89 ? 9.068 10.967 -26.319 1.00 68.69 89 LYS A N 1
ATOM 753 C CA . LYS A 1 89 ? 8.328 12.077 -25.694 1.00 68.69 89 LYS A CA 1
ATOM 754 C C . LYS A 1 89 ? 6.975 12.346 -26.363 1.00 68.69 89 LYS A C 1
ATOM 756 O O . LYS A 1 89 ? 6.077 12.859 -25.709 1.00 68.69 89 LYS A O 1
ATOM 761 N N . ASP A 1 90 ? 6.835 11.956 -27.627 1.00 66.88 90 ASP A N 1
ATOM 762 C CA . ASP A 1 90 ? 5.660 12.257 -28.454 1.00 66.88 90 ASP A CA 1
ATOM 763 C C . ASP A 1 90 ? 4.507 11.257 -28.248 1.00 66.88 90 ASP A C 1
ATOM 765 O O . ASP A 1 90 ? 3.367 11.523 -28.620 1.00 66.88 90 ASP A O 1
ATOM 769 N N . GLU A 1 91 ? 4.783 10.099 -27.639 1.00 72.75 91 GLU A N 1
ATOM 770 C CA . GLU A 1 91 ? 3.778 9.080 -27.331 1.00 72.75 91 GLU A CA 1
ATOM 771 C C . GLU A 1 91 ? 3.258 9.298 -25.905 1.00 72.75 91 GLU A C 1
ATOM 773 O O . GLU A 1 91 ? 3.888 8.866 -24.938 1.00 72.75 91 GLU A O 1
ATOM 778 N N . ILE A 1 92 ? 2.107 9.968 -25.770 1.00 70.12 92 ILE A N 1
ATOM 779 C CA . ILE A 1 92 ? 1.439 10.156 -24.475 1.00 70.12 92 ILE A CA 1
ATOM 780 C C . ILE A 1 92 ? 0.941 8.787 -23.989 1.00 70.12 92 ILE A C 1
ATOM 782 O O . ILE A 1 92 ? 0.078 8.183 -24.637 1.00 70.12 92 ILE A O 1
ATOM 786 N N . PRO A 1 93 ? 1.454 8.262 -22.866 1.00 72.00 93 PRO A N 1
ATOM 787 C CA . PRO A 1 93 ? 0.988 6.992 -22.351 1.00 72.00 93 PRO A CA 1
ATOM 788 C C . PRO A 1 93 ? -0.436 7.136 -21.799 1.00 72.00 93 PRO A C 1
ATOM 790 O O . PRO A 1 93 ? -0.744 8.058 -21.048 1.00 72.00 93 PRO A O 1
ATOM 793 N N . ASN A 1 94 ? -1.308 6.189 -22.143 1.00 75.81 94 ASN A N 1
ATOM 794 C CA . ASN A 1 94 ? -2.707 6.154 -21.707 1.00 75.81 94 ASN A CA 1
ATOM 795 C C . ASN A 1 94 ? -2.851 5.647 -20.251 1.00 75.81 94 ASN A C 1
ATOM 797 O O . ASN A 1 94 ? -3.542 4.660 -19.999 1.00 75.81 94 ASN A O 1
ATOM 801 N N . ASN A 1 95 ? -2.139 6.255 -19.294 1.00 78.50 95 ASN A N 1
ATOM 802 C CA . ASN A 1 95 ? -2.289 5.969 -17.863 1.00 78.50 95 ASN A CA 1
ATOM 803 C C . ASN A 1 95 ? -2.309 7.286 -17.061 1.00 78.50 95 ASN A C 1
ATOM 805 O O . ASN A 1 95 ? -1.333 8.035 -17.126 1.00 78.50 95 ASN A O 1
ATOM 809 N N . PRO A 1 96 ? -3.363 7.557 -16.266 1.00 72.31 96 PRO A N 1
ATOM 810 C CA . PRO A 1 96 ? -3.459 8.769 -15.446 1.00 72.31 96 PRO A CA 1
ATOM 811 C C . PRO A 1 96 ? -2.368 8.908 -14.369 1.00 72.31 96 PRO A C 1
ATOM 813 O O . PRO A 1 96 ? -2.152 10.013 -13.871 1.00 72.31 96 PRO A O 1
ATOM 816 N N . ASN A 1 97 ? -1.687 7.820 -13.992 1.00 79.38 97 ASN A N 1
ATOM 817 C CA . ASN A 1 97 ? -0.625 7.836 -12.979 1.00 79.38 97 ASN A CA 1
ATOM 818 C C . ASN A 1 97 ? 0.755 8.220 -13.541 1.00 79.38 97 ASN A C 1
ATOM 820 O O . ASN A 1 97 ? 1.714 8.324 -12.771 1.00 79.38 97 ASN A O 1
ATOM 824 N N . ILE A 1 98 ? 0.866 8.426 -14.858 1.00 83.00 98 ILE A N 1
ATOM 825 C CA . ILE A 1 98 ? 2.113 8.803 -15.521 1.00 83.00 98 ILE A CA 1
ATOM 826 C C . ILE A 1 98 ? 2.117 10.310 -15.773 1.00 83.00 98 ILE A C 1
ATOM 828 O O . ILE A 1 98 ? 1.203 10.851 -16.390 1.00 83.00 98 ILE A O 1
ATOM 832 N N . ASN A 1 99 ? 3.164 10.986 -15.308 1.00 81.12 99 ASN A N 1
ATOM 833 C CA . ASN A 1 99 ? 3.347 12.424 -15.477 1.00 81.12 99 ASN A CA 1
ATOM 834 C C . ASN A 1 99 ? 4.659 12.693 -16.220 1.00 81.12 99 ASN A C 1
ATOM 836 O O . ASN A 1 99 ? 5.629 11.957 -16.065 1.00 81.12 99 ASN A O 1
ATOM 840 N N . LEU A 1 100 ? 4.707 13.749 -17.032 1.00 80.25 100 LEU A N 1
ATOM 841 C CA . LEU A 1 100 ? 5.944 14.184 -17.678 1.00 80.25 100 LEU A CA 1
ATOM 842 C C . LEU A 1 100 ? 6.645 15.196 -16.770 1.00 80.25 100 LEU A C 1
ATOM 844 O O . LEU A 1 100 ? 6.102 16.270 -16.518 1.00 80.25 100 LEU A O 1
ATOM 848 N N . VAL A 1 101 ? 7.838 14.858 -16.289 1.00 77.69 101 VAL A N 1
ATOM 849 C CA . VAL A 1 101 ? 8.552 15.621 -15.257 1.00 77.69 101 VAL A CA 1
ATOM 850 C C . VAL A 1 101 ? 9.989 15.915 -15.708 1.00 77.69 101 VAL A C 1
ATOM 852 O O . VAL A 1 101 ? 10.619 15.134 -16.419 1.00 77.69 101 VAL A O 1
ATOM 855 N N . GLY A 1 102 ? 10.515 17.092 -15.362 1.00 74.44 102 GLY A N 1
ATOM 856 C CA . GLY A 1 102 ? 11.882 17.501 -15.708 1.00 74.44 102 GLY A CA 1
ATOM 857 C C . GLY A 1 102 ? 12.932 16.915 -14.757 1.00 74.44 102 GLY A C 1
ATOM 858 O O . GLY A 1 102 ? 12.754 16.939 -13.546 1.00 74.44 102 GLY A O 1
ATOM 859 N N . ILE A 1 103 ? 14.070 16.442 -15.275 1.00 70.44 103 ILE A N 1
ATOM 860 C CA . ILE A 1 103 ? 15.132 15.828 -14.445 1.00 70.44 103 ILE A CA 1
ATOM 861 C C . ILE A 1 103 ? 15.735 16.794 -13.400 1.00 70.44 103 ILE A C 1
ATOM 863 O O . ILE A 1 103 ? 16.141 16.359 -12.327 1.00 70.44 103 ILE A O 1
ATOM 867 N N . ASN A 1 104 ? 15.779 18.102 -13.678 1.00 70.56 104 ASN A N 1
ATOM 868 C CA . ASN A 1 104 ? 16.481 19.094 -12.843 1.00 70.56 104 ASN A CA 1
ATOM 869 C C . ASN A 1 104 ? 15.601 19.745 -11.760 1.00 70.56 104 ASN A C 1
ATOM 871 O O . ASN A 1 104 ? 15.854 20.875 -11.345 1.00 70.56 104 ASN A O 1
ATOM 875 N N . LEU A 1 105 ? 14.545 19.064 -11.330 1.00 69.56 105 LEU A N 1
ATOM 876 C CA . LEU A 1 105 ? 13.579 19.602 -10.382 1.00 69.56 105 LEU A CA 1
ATOM 877 C C . LEU A 1 105 ? 14.054 19.425 -8.918 1.00 69.56 105 LEU A C 1
ATOM 879 O O . LEU A 1 105 ? 14.439 18.321 -8.522 1.00 69.56 105 LEU A O 1
ATOM 883 N N . PRO A 1 106 ? 14.043 20.486 -8.083 1.00 71.12 106 PRO A N 1
ATOM 884 C CA . PRO A 1 106 ? 14.419 20.402 -6.670 1.00 71.12 106 PRO A CA 1
ATOM 885 C C . PRO A 1 106 ? 13.535 19.442 -5.863 1.00 71.12 106 PRO A C 1
ATOM 887 O O . PRO A 1 106 ? 12.364 19.240 -6.172 1.00 71.12 106 PRO A O 1
ATOM 890 N N . TRP A 1 107 ? 14.048 18.908 -4.751 1.00 66.00 107 TRP A N 1
ATOM 891 C CA . TRP A 1 107 ? 13.361 17.877 -3.957 1.00 66.00 107 TRP A CA 1
ATOM 892 C C . TRP A 1 107 ? 11.939 18.250 -3.486 1.00 66.00 107 TRP A C 1
ATOM 894 O O . TRP A 1 107 ? 11.095 17.365 -3.366 1.00 66.00 107 TRP A O 1
ATOM 904 N N . TYR A 1 108 ? 11.649 19.532 -3.240 1.00 72.25 108 TYR A N 1
ATOM 905 C CA . TYR A 1 108 ? 10.335 19.994 -2.769 1.00 72.25 108 TYR A CA 1
ATOM 906 C C . TYR A 1 108 ? 9.259 19.987 -3.866 1.00 72.25 108 TYR A C 1
ATOM 908 O O . TYR A 1 108 ? 8.067 19.996 -3.567 1.00 72.25 108 TYR A O 1
ATOM 916 N N . THR A 1 109 ? 9.663 19.933 -5.135 1.00 66.62 109 THR A N 1
ATOM 917 C CA . THR A 1 109 ? 8.757 19.919 -6.296 1.00 66.62 109 THR A CA 1
ATOM 918 C C . THR A 1 109 ? 8.158 18.541 -6.579 1.00 66.62 109 THR A C 1
ATOM 920 O O . THR A 1 109 ? 7.300 18.406 -7.441 1.00 66.62 109 THR A O 1
ATOM 923 N N . ARG A 1 110 ? 8.584 17.513 -5.832 1.00 65.75 110 ARG A N 1
ATOM 924 C CA . ARG A 1 110 ? 8.159 16.115 -6.020 1.00 65.75 110 ARG A CA 1
ATOM 925 C C . ARG A 1 110 ? 6.700 15.856 -5.650 1.00 65.75 110 ARG A C 1
ATOM 927 O O . ARG A 1 110 ? 6.105 14.908 -6.144 1.00 65.75 110 ARG A O 1
ATOM 934 N N . ASN A 1 111 ? 6.101 16.689 -4.800 1.00 67.38 111 ASN A N 1
ATOM 935 C CA . ASN A 1 111 ? 4.665 16.613 -4.532 1.00 67.38 111 ASN A CA 1
ATOM 936 C C . ASN A 1 111 ? 3.909 17.448 -5.568 1.00 67.38 111 ASN A C 1
ATOM 938 O O . ASN A 1 111 ? 4.383 18.521 -5.930 1.00 67.38 111 ASN A O 1
ATOM 942 N N . ARG A 1 112 ? 2.693 17.037 -5.967 1.00 63.47 112 ARG A N 1
ATOM 943 C CA . ARG A 1 112 ? 1.867 17.789 -6.940 1.00 63.47 112 ARG A CA 1
ATOM 944 C C . ARG A 1 112 ? 1.779 19.283 -6.616 1.00 63.47 112 ARG A C 1
ATOM 946 O O . ARG A 1 112 ? 1.994 20.106 -7.493 1.00 63.47 112 ARG A O 1
ATOM 953 N N . LEU A 1 113 ? 1.526 19.634 -5.353 1.00 72.00 113 LEU A N 1
ATOM 954 C CA . LEU A 1 113 ? 1.493 21.035 -4.914 1.00 72.00 113 LEU A CA 1
ATOM 955 C C . LEU A 1 113 ? 2.851 21.729 -5.052 1.00 72.00 113 LEU A C 1
ATOM 957 O O . LEU A 1 113 ? 2.913 22.860 -5.514 1.00 72.00 113 LEU A O 1
ATOM 961 N N . GLY A 1 114 ? 3.934 21.047 -4.684 1.00 75.25 114 GLY A N 1
ATOM 962 C CA . GLY A 1 114 ? 5.285 21.577 -4.829 1.00 75.25 114 GLY A CA 1
ATOM 963 C C . GLY A 1 114 ? 5.655 21.829 -6.288 1.00 75.25 114 GLY A C 1
ATOM 964 O O . GLY A 1 114 ? 6.277 22.845 -6.577 1.00 75.25 114 GLY A O 1
ATOM 965 N N . TYR A 1 115 ? 5.234 20.950 -7.202 1.00 70.75 115 TYR A N 1
ATOM 966 C CA . TYR A 1 115 ? 5.403 21.132 -8.643 1.00 70.75 115 TYR A CA 1
ATOM 967 C C . TYR A 1 115 ? 4.652 22.371 -9.146 1.00 70.75 115 TYR A C 1
ATOM 969 O O . TYR A 1 115 ? 5.252 23.217 -9.800 1.00 70.75 115 TYR A O 1
ATOM 977 N N . PHE A 1 116 ? 3.374 22.525 -8.778 1.00 71.19 116 PHE A N 1
ATOM 978 C CA . PHE A 1 116 ? 2.577 23.700 -9.157 1.00 71.19 116 PHE A CA 1
ATOM 979 C C . PHE A 1 116 ? 3.171 25.009 -8.630 1.00 71.19 116 PHE A C 1
ATOM 981 O O . PHE A 1 116 ? 3.274 25.982 -9.372 1.00 71.19 116 PHE A O 1
ATOM 988 N N . ILE A 1 117 ? 3.594 25.032 -7.362 1.00 77.12 117 ILE A N 1
ATOM 989 C CA . ILE A 1 117 ? 4.250 26.198 -6.757 1.00 77.12 117 ILE A CA 1
ATOM 990 C C . ILE A 1 117 ? 5.555 26.493 -7.499 1.00 77.12 117 ILE A C 1
ATOM 992 O O . ILE A 1 117 ? 5.815 27.632 -7.867 1.00 77.12 117 ILE A O 1
ATOM 996 N N . HIS A 1 118 ? 6.371 25.477 -7.764 1.00 74.88 118 HIS A N 1
ATOM 997 C CA . HIS A 1 118 ? 7.632 25.669 -8.468 1.00 74.88 118 HIS A CA 1
ATOM 998 C C . HIS A 1 118 ? 7.432 26.230 -9.872 1.00 74.88 118 HIS A C 1
ATOM 1000 O O . HIS A 1 118 ? 8.111 27.187 -10.226 1.00 74.88 118 HIS A O 1
ATOM 1006 N N . GLN A 1 119 ? 6.469 25.694 -10.625 1.00 71.62 119 GLN A N 1
ATOM 1007 C CA . GLN A 1 119 ? 6.128 26.194 -11.951 1.00 71.62 119 GLN A CA 1
ATOM 1008 C C . GLN A 1 119 ? 5.717 27.673 -11.893 1.00 71.62 119 GLN A C 1
ATOM 1010 O O . GLN A 1 119 ? 6.317 28.501 -12.569 1.00 71.62 119 GLN A O 1
ATOM 1015 N N . GLN A 1 120 ? 4.785 28.026 -11.003 1.00 76.00 120 GLN A N 1
ATOM 1016 C CA . GLN A 1 120 ? 4.288 29.398 -10.886 1.00 76.00 120 GLN A CA 1
ATOM 1017 C C . GLN A 1 120 ? 5.375 30.400 -10.454 1.00 76.00 120 GLN A C 1
ATOM 1019 O O . GLN A 1 120 ? 5.441 31.506 -10.981 1.00 76.00 120 GLN A O 1
ATOM 1024 N N . TYR A 1 121 ? 6.219 30.047 -9.478 1.00 70.88 121 TYR A N 1
ATOM 1025 C CA . TYR A 1 121 ? 7.206 30.977 -8.914 1.00 70.88 121 TYR A CA 1
ATOM 1026 C C . TYR A 1 121 ? 8.478 31.106 -9.764 1.00 70.88 121 TYR A C 1
ATOM 1028 O O . TYR A 1 121 ? 9.044 32.200 -9.832 1.00 70.88 121 TYR A O 1
ATOM 1036 N N . TYR A 1 122 ? 8.937 30.030 -10.415 1.00 64.19 122 TYR A N 1
ATOM 1037 C CA . TYR A 1 122 ? 10.132 30.092 -11.267 1.00 64.19 122 TYR A CA 1
ATOM 1038 C C . TYR A 1 122 ? 9.856 30.741 -12.625 1.00 64.19 122 TYR A C 1
ATOM 1040 O O . TYR A 1 122 ? 10.729 31.458 -13.105 1.00 64.19 122 TYR A O 1
ATOM 1048 N N . GLU A 1 123 ? 8.656 30.578 -13.198 1.00 59.50 123 GLU A N 1
ATOM 1049 C CA . GLU A 1 123 ? 8.250 31.298 -14.420 1.00 59.50 123 GLU A CA 1
ATOM 1050 C C . GLU A 1 123 ? 8.201 32.827 -14.212 1.00 59.50 123 GLU A C 1
ATOM 1052 O O . GLU A 1 123 ? 8.404 33.579 -15.160 1.00 59.50 123 GLU A O 1
ATOM 1057 N N . LEU A 1 124 ? 7.986 33.300 -12.976 1.00 60.03 124 LEU A N 1
ATOM 1058 C CA . LEU A 1 124 ? 7.930 34.730 -12.633 1.00 60.03 124 LEU A CA 1
ATOM 1059 C C . LEU A 1 124 ? 9.287 35.362 -12.267 1.00 60.03 124 LEU A C 1
ATOM 1061 O O . LEU A 1 124 ? 9.379 36.587 -12.231 1.00 60.03 124 LEU A O 1
ATOM 1065 N N . SER A 1 125 ? 10.315 34.568 -11.941 1.00 62.59 125 SER A N 1
ATOM 1066 C CA . SER A 1 125 ? 11.531 35.071 -11.268 1.00 62.59 125 SER A CA 1
ATOM 1067 C C . SER A 1 125 ? 12.802 35.124 -12.134 1.00 62.59 125 SER A C 1
ATOM 1069 O O . SER A 1 125 ? 13.791 35.697 -11.682 1.00 62.59 125 SER A O 1
ATOM 1071 N N . TYR A 1 126 ? 12.824 34.545 -13.343 1.00 52.41 126 TYR A N 1
ATOM 1072 C CA . TYR A 1 126 ? 14.022 34.495 -14.201 1.00 52.41 126 TYR A CA 1
ATOM 1073 C C . TYR A 1 126 ? 13.729 34.908 -15.656 1.00 52.41 126 TYR A C 1
ATOM 1075 O O . TYR A 1 126 ? 12.813 34.380 -16.275 1.00 52.41 126 TYR A O 1
ATOM 1083 N N . ASP A 1 127 ? 14.557 35.810 -16.206 1.00 46.12 127 ASP A N 1
ATOM 1084 C CA . ASP A 1 127 ? 14.475 36.346 -17.583 1.00 46.12 127 ASP A CA 1
ATOM 1085 C C . ASP A 1 127 ? 15.004 35.390 -18.675 1.00 46.12 127 ASP A C 1
ATOM 1087 O O . ASP A 1 127 ? 14.790 35.624 -19.865 1.00 46.12 127 ASP A O 1
ATOM 1091 N N . GLU A 1 128 ? 15.693 34.302 -18.311 1.00 52.06 128 GLU A N 1
ATOM 1092 C CA . GLU A 1 128 ? 16.016 33.245 -19.275 1.00 52.06 128 GLU A CA 1
ATOM 1093 C C . GLU A 1 128 ? 14.899 32.194 -19.285 1.00 52.06 128 GLU A C 1
ATOM 1095 O O . GLU A 1 128 ? 14.592 31.636 -18.226 1.00 52.06 128 GLU A O 1
ATOM 1100 N N . PRO A 1 129 ? 14.321 31.849 -20.455 1.00 50.69 129 PRO A N 1
ATOM 1101 C CA . PRO A 1 129 ? 13.403 30.726 -20.534 1.00 50.69 129 PRO A CA 1
ATOM 1102 C C . PRO A 1 129 ? 14.152 29.489 -20.045 1.00 50.69 129 PRO A C 1
ATOM 1104 O O . PRO A 1 129 ? 15.204 29.146 -20.589 1.00 50.69 129 PRO A O 1
ATOM 1107 N N . TYR A 1 130 ? 13.622 28.844 -19.002 1.00 52.28 130 TYR A N 1
ATOM 1108 C CA . TYR A 1 130 ? 14.119 27.574 -18.482 1.00 52.28 130 TYR A CA 1
ATOM 1109 C C . TYR A 1 130 ? 14.443 26.660 -19.667 1.00 52.28 130 TYR A C 1
ATOM 1111 O O . TYR A 1 130 ? 13.534 26.189 -20.354 1.00 52.28 130 TYR A O 1
ATOM 1119 N N . LYS A 1 131 ? 15.741 26.456 -19.955 1.00 50.25 131 LYS A N 1
ATOM 1120 C CA . LYS A 1 131 ? 16.178 25.509 -20.986 1.00 50.25 131 LYS A CA 1
ATOM 1121 C C . LYS A 1 131 ? 15.525 24.201 -20.616 1.00 50.25 131 LYS A C 1
ATOM 1123 O O . LYS A 1 131 ? 15.858 23.686 -19.552 1.00 50.25 131 LYS A O 1
ATOM 1128 N N . GLU A 1 132 ? 14.583 23.731 -21.438 1.00 54.44 132 GLU A N 1
ATOM 1129 C CA . GLU A 1 132 ? 13.794 22.544 -21.132 1.00 54.44 132 GLU A CA 1
ATOM 1130 C C . GLU A 1 132 ? 14.747 21.432 -20.704 1.00 54.44 132 GLU A C 1
ATOM 1132 O O . GLU A 1 132 ? 15.419 20.804 -21.528 1.00 54.44 132 GLU A O 1
ATOM 1137 N N . GLY A 1 133 ? 14.844 21.225 -19.387 1.00 58.38 133 GLY A N 1
ATOM 1138 C CA . GLY A 1 133 ? 15.588 20.116 -18.834 1.00 58.38 133 GLY A CA 1
ATOM 1139 C C . GLY A 1 133 ? 15.049 18.859 -19.492 1.00 58.38 133 GLY A C 1
ATOM 1140 O O . GLY A 1 133 ? 13.877 18.806 -19.875 1.00 58.38 133 GLY A O 1
ATOM 1141 N N . GLN A 1 134 ? 15.898 17.855 -19.680 1.00 67.75 134 GLN A N 1
ATOM 1142 C CA . GLN A 1 134 ? 15.469 16.606 -20.289 1.00 67.75 134 GLN A CA 1
ATOM 1143 C C . GLN A 1 134 ? 14.208 16.099 -19.558 1.00 67.75 134 GLN A C 1
ATOM 1145 O O . GLN A 1 134 ? 14.266 15.708 -18.396 1.00 67.75 134 GLN A O 1
ATOM 1150 N N . LYS A 1 135 ? 13.052 16.209 -20.228 1.00 76.12 135 LYS A N 1
ATOM 1151 C CA . LYS A 1 135 ? 11.760 15.749 -19.715 1.00 76.12 135 LYS A CA 1
ATOM 1152 C C . LYS A 1 135 ? 11.737 14.228 -19.770 1.00 76.12 135 LYS A C 1
ATOM 1154 O O . LYS A 1 135 ? 12.105 13.646 -20.795 1.00 76.12 135 LYS A O 1
ATOM 1159 N N . VAL A 1 136 ? 11.339 13.617 -18.668 1.00 82.50 136 VAL A N 1
ATOM 1160 C CA . VAL A 1 136 ? 11.299 12.177 -18.441 1.00 82.50 136 VAL A CA 1
ATOM 1161 C C . VAL A 1 136 ? 9.912 11.822 -17.933 1.00 82.50 136 VAL A C 1
ATOM 1163 O O . VAL A 1 136 ? 9.294 12.579 -17.189 1.00 82.50 136 VAL A O 1
ATOM 1166 N N . TRP A 1 137 ? 9.398 10.680 -18.369 1.00 85.00 137 TRP A N 1
ATOM 1167 C CA . TRP A 1 137 ? 8.142 10.176 -17.841 1.00 85.00 137 TRP A CA 1
ATOM 1168 C C . TRP A 1 137 ? 8.373 9.608 -16.439 1.00 85.00 137 TRP A C 1
ATOM 1170 O O . TRP A 1 137 ? 9.265 8.785 -16.228 1.00 85.00 137 TRP A O 1
ATOM 1180 N N . GLU A 1 138 ? 7.576 10.068 -15.485 1.00 86.19 138 GLU A N 1
ATOM 1181 C CA . GLU A 1 138 ? 7.558 9.640 -14.093 1.00 86.19 138 GLU A CA 1
ATOM 1182 C C . GLU A 1 138 ? 6.267 8.870 -13.813 1.00 86.19 138 GLU A C 1
ATOM 1184 O O . GLU A 1 138 ? 5.178 9.303 -14.195 1.00 86.19 138 GLU A O 1
ATOM 1189 N N . ILE A 1 139 ? 6.376 7.747 -13.105 1.00 87.94 139 ILE A N 1
ATOM 1190 C CA . ILE A 1 139 ? 5.227 7.028 -12.554 1.00 87.94 139 ILE A CA 1
ATOM 1191 C C . ILE A 1 139 ? 5.369 6.883 -11.039 1.00 87.94 139 ILE A C 1
ATOM 1193 O O . ILE A 1 139 ? 6.396 6.428 -10.523 1.00 87.94 139 ILE A O 1
ATOM 1197 N N . CYS A 1 140 ? 4.305 7.244 -10.325 1.00 86.56 140 CYS A N 1
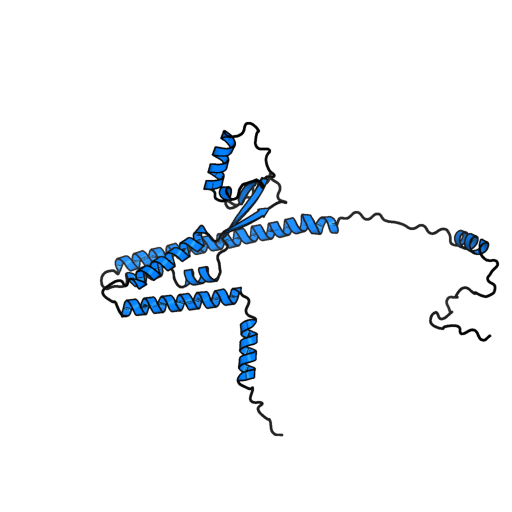ATOM 1198 C CA . CYS A 1 140 ? 4.194 7.067 -8.882 1.00 86.56 140 CYS A CA 1
ATOM 1199 C C . CYS A 1 140 ? 3.427 5.779 -8.591 1.00 86.56 140 CYS A C 1
ATOM 1201 O O . CYS A 1 140 ? 2.213 5.719 -8.771 1.00 86.56 140 CYS A O 1
ATOM 1203 N N . ILE A 1 141 ? 4.125 4.752 -8.115 1.00 90.06 141 ILE A N 1
ATOM 1204 C CA . ILE A 1 141 ? 3.524 3.461 -7.777 1.00 90.06 141 ILE A CA 1
ATOM 1205 C C . ILE A 1 141 ? 3.287 3.396 -6.274 1.00 90.06 141 ILE A C 1
ATOM 1207 O O . ILE A 1 141 ? 4.184 3.680 -5.480 1.00 90.06 141 ILE A O 1
ATOM 1211 N N . TRP A 1 142 ? 2.102 2.954 -5.868 1.00 90.88 142 TRP A N 1
ATOM 1212 C CA . TRP A 1 142 ? 1.828 2.643 -4.468 1.00 90.88 142 TRP A CA 1
ATOM 1213 C C . TRP A 1 142 ? 2.664 1.434 -4.010 1.00 90.88 142 TRP A C 1
ATOM 1215 O O . TRP A 1 142 ? 2.548 0.345 -4.556 1.00 90.88 142 TRP A O 1
ATOM 1225 N N . ASN A 1 143 ? 3.541 1.591 -3.023 1.00 89.00 143 ASN A N 1
ATOM 1226 C CA . ASN A 1 143 ? 4.418 0.520 -2.540 1.00 89.00 143 ASN A CA 1
ATOM 1227 C C . ASN A 1 143 ? 4.317 0.377 -1.013 1.00 89.00 143 ASN A C 1
ATOM 1229 O O . ASN A 1 143 ? 5.215 0.828 -0.297 1.00 89.00 143 ASN A O 1
ATOM 1233 N N . PRO A 1 144 ? 3.219 -0.210 -0.505 1.00 88.06 144 PRO A N 1
ATOM 1234 C CA . PRO A 1 144 ? 2.997 -0.371 0.925 1.00 88.06 144 PRO A CA 1
ATOM 1235 C C . PRO A 1 144 ? 3.941 -1.408 1.535 1.00 88.06 144 PRO A C 1
ATOM 1237 O O . PRO A 1 144 ? 4.244 -2.440 0.932 1.00 88.06 144 PRO A O 1
ATOM 1240 N N . ASN A 1 145 ? 4.363 -1.153 2.774 1.00 88.94 145 ASN A N 1
ATOM 1241 C CA . ASN A 1 145 ? 5.071 -2.146 3.571 1.00 88.94 145 ASN A CA 1
ATOM 1242 C C . ASN A 1 145 ? 4.129 -3.313 3.920 1.00 88.94 145 ASN A C 1
ATOM 1244 O O . ASN A 1 145 ? 2.995 -3.086 4.349 1.00 88.94 145 ASN A O 1
ATOM 1248 N N . LYS A 1 146 ? 4.612 -4.554 3.791 1.00 89.19 146 LYS A N 1
ATOM 1249 C CA . LYS A 1 146 ? 3.836 -5.778 4.056 1.00 89.19 146 LYS A CA 1
ATOM 1250 C C . LYS A 1 146 ? 3.305 -5.830 5.489 1.00 89.19 146 LYS A C 1
ATOM 1252 O O . LYS A 1 146 ? 2.142 -6.152 5.708 1.00 89.19 146 LYS A O 1
ATOM 1257 N N . PHE A 1 147 ? 4.132 -5.412 6.447 1.00 89.69 147 PHE A N 1
ATOM 1258 C CA . PHE A 1 147 ? 3.738 -5.300 7.850 1.00 89.69 147 PHE A CA 1
ATOM 1259 C C . PHE A 1 147 ? 2.543 -4.351 8.044 1.00 89.69 147 PHE A C 1
ATOM 1261 O O . PHE A 1 147 ? 1.526 -4.747 8.605 1.00 89.69 147 PHE A O 1
ATOM 1268 N N . SER A 1 148 ? 2.641 -3.114 7.544 1.00 89.31 148 SER A N 1
ATOM 1269 C CA . SER A 1 148 ? 1.592 -2.093 7.690 1.00 89.31 148 SER A CA 1
ATOM 1270 C C . SER A 1 148 ? 0.292 -2.493 6.994 1.00 89.31 148 SER A C 1
ATOM 1272 O O . SER A 1 148 ? -0.791 -2.205 7.501 1.00 89.31 148 SER A O 1
ATOM 1274 N N . LEU A 1 149 ? 0.401 -3.177 5.854 1.00 90.69 149 LEU A N 1
ATOM 1275 C CA . LEU A 1 149 ? -0.726 -3.696 5.085 1.00 90.69 149 LEU A CA 1
ATOM 1276 C C . LEU A 1 149 ? -1.457 -4.808 5.847 1.00 90.69 149 LEU A C 1
ATOM 1278 O O . LEU A 1 149 ? -2.672 -4.730 6.001 1.00 90.69 149 LEU A O 1
ATOM 1282 N N . ASN A 1 150 ? -0.731 -5.775 6.412 1.00 90.81 150 ASN A N 1
ATOM 1283 C CA . ASN A 1 150 ? -1.341 -6.817 7.244 1.00 90.81 150 ASN A CA 1
ATOM 1284 C C . ASN A 1 150 ? -1.947 -6.243 8.524 1.00 90.81 150 ASN A C 1
ATOM 1286 O O . ASN A 1 150 ? -3.034 -6.654 8.930 1.00 90.81 150 ASN A O 1
ATOM 1290 N N . LEU A 1 151 ? -1.280 -5.255 9.126 1.00 90.50 151 LEU A N 1
ATOM 1291 C CA . LEU A 1 151 ? -1.808 -4.550 10.286 1.00 90.50 151 LEU A CA 1
ATOM 1292 C C . LEU A 1 151 ? -3.103 -3.811 9.940 1.00 90.50 151 LEU A C 1
ATOM 1294 O O . LEU A 1 151 ? -4.044 -3.862 10.717 1.00 90.50 151 LEU A O 1
ATOM 1298 N N . LEU A 1 152 ? -3.197 -3.191 8.761 1.00 89.81 152 LEU A N 1
ATOM 1299 C CA . LEU A 1 152 ? -4.430 -2.556 8.296 1.00 89.81 152 LEU A CA 1
ATOM 1300 C C . LEU A 1 152 ? -5.556 -3.573 8.061 1.00 89.81 152 LEU A C 1
ATOM 1302 O O . LEU A 1 152 ? -6.697 -3.313 8.439 1.00 89.81 152 LEU A O 1
ATOM 1306 N N . CYS A 1 153 ? -5.247 -4.715 7.440 1.00 88.69 153 CYS A N 1
ATOM 1307 C CA . CYS A 1 153 ? -6.230 -5.765 7.173 1.00 88.69 153 CYS A CA 1
ATOM 1308 C C . CYS A 1 153 ? -6.791 -6.379 8.461 1.00 88.69 153 CYS A C 1
ATOM 1310 O O . CYS A 1 153 ? -7.985 -6.654 8.526 1.00 88.69 153 CYS A O 1
ATOM 1312 N N . GLY A 1 154 ? -5.944 -6.601 9.470 1.00 86.69 154 GLY A N 1
ATOM 1313 C CA . GLY A 1 154 ? -6.368 -7.174 10.749 1.00 86.69 154 GLY A CA 1
ATOM 1314 C C . GLY A 1 154 ? -6.866 -6.149 11.771 1.00 86.69 154 GLY A C 1
ATOM 1315 O O . GLY A 1 154 ? -7.600 -6.518 12.683 1.00 86.69 154 GLY A O 1
ATOM 1316 N N . PHE A 1 155 ? -6.461 -4.884 11.654 1.00 91.69 155 PHE A N 1
ATOM 1317 C CA . PHE A 1 155 ? -6.749 -3.818 12.613 1.00 91.69 155 PHE A CA 1
ATOM 1318 C C . PHE A 1 155 ? -7.114 -2.511 11.888 1.00 91.69 155 PHE A C 1
ATOM 1320 O O . PHE A 1 155 ? -6.363 -1.532 11.859 1.00 91.69 155 PHE A O 1
ATOM 1327 N N . SER A 1 156 ? -8.294 -2.516 11.265 1.00 91.38 156 SER A N 1
ATOM 1328 C CA . SER A 1 156 ? -8.854 -1.358 10.558 1.00 91.38 156 SER A CA 1
ATOM 1329 C C . SER A 1 156 ? -9.513 -0.360 11.527 1.00 91.38 156 SER A C 1
ATOM 1331 O O . SER A 1 156 ? -10.225 -0.791 12.437 1.00 91.38 156 SER A O 1
ATOM 1333 N N . PRO A 1 157 ? -9.403 0.969 11.307 1.00 90.00 157 PRO A N 1
ATOM 1334 C CA . PRO A 1 157 ? -10.101 1.962 12.130 1.00 90.00 157 PRO A CA 1
ATOM 1335 C C . PRO A 1 157 ? -11.625 1.784 12.133 1.00 90.00 157 PRO A C 1
ATOM 1337 O O . PRO A 1 157 ? -12.270 2.049 13.144 1.00 90.00 157 PRO A O 1
ATOM 1340 N N . VAL A 1 158 ? -12.211 1.298 11.032 1.00 89.94 158 VAL A N 1
ATOM 1341 C CA . VAL A 1 158 ? -13.658 1.037 10.955 1.00 89.94 158 VAL A CA 1
ATOM 1342 C C . VAL A 1 158 ? -14.038 -0.147 11.842 1.00 89.94 158 VAL A C 1
ATOM 1344 O O . VAL A 1 158 ? -15.032 -0.079 12.556 1.00 89.94 158 VAL A O 1
ATOM 1347 N N . GLN A 1 159 ? -13.219 -1.202 11.865 1.00 89.94 159 GLN A N 1
ATOM 1348 C CA . GLN A 1 159 ? -13.424 -2.359 12.741 1.00 89.94 159 GLN A CA 1
ATOM 1349 C C . GLN A 1 159 ? -13.322 -1.965 14.220 1.00 89.94 159 GLN A C 1
ATOM 1351 O O . GLN A 1 159 ? -14.171 -2.361 15.018 1.00 89.94 159 GLN A O 1
ATOM 1356 N N . VAL A 1 160 ? -12.328 -1.147 14.577 1.00 90.38 160 VAL A N 1
ATOM 1357 C CA . VAL A 1 160 ? -12.192 -0.599 15.935 1.00 90.38 160 VAL A CA 1
ATOM 1358 C C . VAL A 1 160 ? -13.422 0.238 16.298 1.00 90.38 160 VAL A C 1
ATOM 1360 O O . VAL A 1 160 ? -13.984 0.059 17.377 1.00 90.38 160 VAL A O 1
ATOM 1363 N N . GLY A 1 161 ? -13.894 1.085 15.379 1.00 88.00 161 GLY A N 1
ATOM 1364 C CA . GLY A 1 161 ? -15.121 1.863 15.555 1.00 88.00 161 GLY A CA 1
ATOM 1365 C C . GLY A 1 161 ? -16.356 0.990 15.795 1.00 88.00 161 GLY A C 1
ATOM 1366 O O . GLY A 1 161 ? -17.119 1.260 16.719 1.00 88.00 161 GLY A O 1
ATOM 1367 N N . ILE A 1 162 ? -16.530 -0.094 15.031 1.00 88.69 162 ILE A N 1
ATOM 1368 C CA . ILE A 1 162 ? -17.629 -1.056 15.237 1.00 88.69 162 ILE A CA 1
ATOM 1369 C C . ILE A 1 162 ? -17.573 -1.643 16.652 1.00 88.69 162 ILE A C 1
ATOM 1371 O O . ILE A 1 162 ? -18.591 -1.664 17.341 1.00 88.69 162 ILE A O 1
ATOM 1375 N N . LEU A 1 163 ? -16.394 -2.085 17.101 1.00 85.50 163 LEU A N 1
ATOM 1376 C CA . LEU A 1 163 ? -16.220 -2.692 18.424 1.00 85.50 163 LEU A CA 1
ATOM 1377 C C . LEU A 1 163 ? -16.461 -1.692 19.564 1.00 85.50 163 LEU A C 1
ATOM 1379 O O . LEU A 1 163 ? -17.084 -2.048 20.563 1.00 85.50 163 LEU A O 1
ATOM 1383 N N . MET A 1 164 ? -16.048 -0.433 19.400 1.00 85.12 164 MET A N 1
ATOM 1384 C CA . MET A 1 164 ? -16.330 0.636 20.367 1.00 85.12 164 MET A CA 1
ATOM 1385 C C . MET A 1 164 ? -17.827 0.935 20.482 1.00 85.12 164 MET A C 1
ATOM 1387 O O . MET A 1 164 ? -18.341 1.137 21.584 1.00 85.12 164 MET A O 1
ATOM 1391 N N . LEU A 1 165 ? -18.547 0.944 19.359 1.00 83.19 165 LEU A N 1
ATOM 1392 C CA . LEU A 1 165 ? -19.978 1.246 19.326 1.00 83.19 165 LEU A CA 1
ATOM 1393 C C . LEU A 1 165 ? -20.865 0.027 19.606 1.00 83.19 165 LEU A C 1
ATOM 1395 O O . LEU A 1 165 ? -22.085 0.167 19.626 1.00 83.19 165 LEU A O 1
ATOM 1399 N N . MET A 1 166 ? -20.300 -1.154 19.857 1.00 77.62 166 MET A N 1
ATOM 1400 C CA . MET A 1 166 ? -21.062 -2.348 20.214 1.00 77.62 166 MET A CA 1
ATOM 1401 C C . MET A 1 166 ? -21.494 -2.267 21.689 1.00 77.62 166 MET A C 1
ATOM 1403 O O . MET A 1 166 ? -20.842 -2.812 22.577 1.00 77.62 166 MET A O 1
ATOM 1407 N N . ASN A 1 167 ? -22.557 -1.508 21.957 1.00 75.31 167 ASN A N 1
ATOM 1408 C CA . ASN A 1 167 ? -23.245 -1.398 23.245 1.00 75.31 167 ASN A CA 1
ATOM 1409 C C . ASN A 1 167 ? -24.760 -1.538 23.034 1.00 75.31 167 ASN A C 1
ATOM 1411 O O . ASN A 1 167 ? -25.270 -1.413 21.918 1.00 75.31 167 ASN A O 1
ATOM 1415 N N . LYS A 1 168 ? -25.503 -1.813 24.111 1.00 61.75 168 LYS A N 1
ATOM 1416 C CA . LYS A 1 168 ? -26.969 -1.902 24.050 1.00 61.75 168 LYS A CA 1
ATOM 1417 C C . LYS A 1 168 ? -27.547 -0.539 23.636 1.00 61.75 168 LYS A C 1
ATOM 1419 O O . LYS A 1 168 ? -27.321 0.449 24.328 1.00 61.75 168 LYS A O 1
ATOM 1424 N N . GLY A 1 169 ? -28.282 -0.490 22.521 1.00 72.69 169 GLY A N 1
ATOM 1425 C CA . GLY A 1 169 ? -28.953 0.722 22.018 1.00 72.69 169 GLY A CA 1
ATOM 1426 C C . GLY A 1 169 ? -28.250 1.470 20.875 1.00 72.69 169 GLY A C 1
ATOM 1427 O O . GLY A 1 169 ? -28.817 2.423 20.347 1.00 72.69 169 GLY A O 1
ATOM 1428 N N . THR A 1 170 ? -27.058 1.044 20.442 1.00 80.25 170 THR A N 1
ATOM 1429 C CA . THR A 1 170 ? -26.298 1.668 19.332 1.00 80.25 170 THR A CA 1
ATOM 1430 C C . THR A 1 170 ? -26.247 0.815 18.058 1.00 80.25 170 THR A C 1
ATOM 1432 O O . THR A 1 170 ? -25.437 1.062 17.167 1.00 80.25 170 THR A O 1
ATOM 1435 N N . GLU A 1 171 ? -27.154 -0.154 17.931 1.00 78.94 171 GLU A N 1
ATOM 1436 C CA . GLU A 1 171 ? -27.226 -1.119 16.820 1.00 78.94 171 GLU A CA 1
ATOM 1437 C C . GLU A 1 171 ? -27.371 -0.450 15.442 1.00 78.94 171 GLU A C 1
ATOM 1439 O O . GLU A 1 171 ? -26.802 -0.899 14.452 1.00 78.94 171 GLU A O 1
ATOM 1444 N N . ILE A 1 172 ? -28.072 0.684 15.368 1.00 85.00 172 ILE A N 1
ATOM 1445 C CA . ILE A 1 172 ? -28.225 1.434 14.112 1.00 85.00 172 ILE A CA 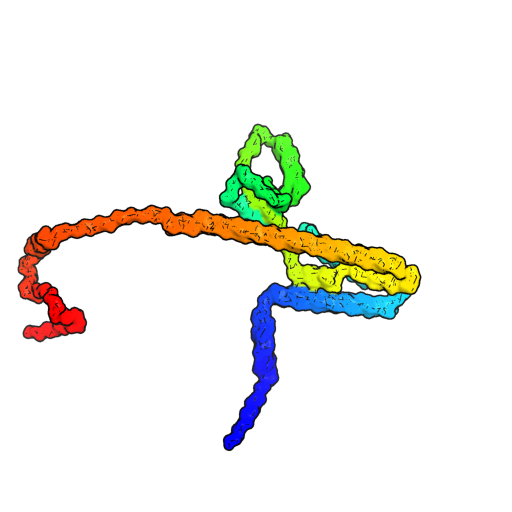1
ATOM 1446 C C . ILE A 1 172 ? -26.869 1.982 13.638 1.00 85.00 172 ILE A C 1
ATOM 1448 O O . ILE A 1 172 ? -26.549 1.924 12.451 1.00 85.00 172 ILE A O 1
ATOM 1452 N N . TYR A 1 173 ? -26.037 2.472 14.561 1.00 85.38 173 TYR A N 1
ATOM 1453 C CA . TYR A 1 173 ? -24.717 3.006 14.225 1.00 85.38 173 TYR A CA 1
ATOM 1454 C C . TYR A 1 173 ? -23.743 1.902 13.803 1.00 85.38 173 TYR A C 1
ATOM 1456 O O . TYR A 1 173 ? -22.936 2.128 12.899 1.00 85.38 173 TYR A O 1
ATOM 1464 N N . SER A 1 174 ? -23.827 0.705 14.396 1.00 84.62 174 SER A N 1
ATOM 1465 C CA . SER A 1 174 ? -22.983 -0.426 13.990 1.00 84.62 174 SER A CA 1
ATOM 1466 C C . SER A 1 174 ? -23.332 -0.929 12.585 1.00 84.62 174 SER A C 1
ATOM 1468 O O . SER A 1 174 ? -22.420 -1.257 11.826 1.00 84.62 174 SER A O 1
ATOM 1470 N N . ILE A 1 175 ? -24.610 -0.894 12.186 1.00 86.19 175 ILE A N 1
ATOM 1471 C CA . ILE A 1 175 ? -25.040 -1.195 10.808 1.00 86.19 175 ILE A CA 1
ATOM 1472 C C . ILE A 1 175 ? -24.473 -0.168 9.817 1.00 86.19 175 ILE A C 1
ATOM 1474 O O . ILE A 1 175 ? -23.946 -0.545 8.768 1.00 86.19 175 ILE A O 1
ATOM 1478 N N . ILE A 1 176 ? -24.522 1.126 10.153 1.00 89.38 176 ILE A N 1
ATOM 1479 C CA . ILE A 1 176 ? -23.935 2.188 9.317 1.00 89.38 176 ILE A CA 1
ATOM 1480 C C . ILE A 1 176 ? -22.422 1.969 9.155 1.00 89.38 176 ILE A C 1
ATOM 1482 O O . ILE A 1 176 ? -21.903 2.008 8.038 1.00 89.38 176 ILE A O 1
ATOM 1486 N N . LEU A 1 177 ? -21.713 1.684 10.251 1.00 89.25 177 LEU A N 1
ATOM 1487 C CA . LEU A 1 177 ? -20.277 1.388 10.235 1.00 89.25 177 LEU A CA 1
ATOM 1488 C C . LEU A 1 177 ? -19.936 0.107 9.455 1.00 89.25 177 LEU A C 1
ATOM 1490 O O . LEU A 1 177 ? -18.909 0.070 8.779 1.00 89.25 177 LEU A O 1
ATOM 1494 N N . ALA A 1 178 ? -20.792 -0.916 9.481 1.00 88.19 178 ALA A N 1
ATOM 1495 C CA . ALA A 1 178 ? -20.633 -2.097 8.632 1.00 88.19 178 ALA A CA 1
ATOM 1496 C C . ALA A 1 178 ? -20.741 -1.740 7.136 1.00 88.19 178 ALA A C 1
ATOM 1498 O O . ALA A 1 178 ? -19.972 -2.251 6.320 1.00 88.19 178 ALA A O 1
ATOM 1499 N N . GLY A 1 179 ? -21.622 -0.799 6.778 1.00 90.94 179 GLY A N 1
ATOM 1500 C CA . GLY A 1 179 ? -21.663 -0.211 5.435 1.00 90.94 179 GLY A CA 1
ATOM 1501 C C . GLY A 1 179 ? -20.357 0.504 5.063 1.00 90.94 179 GLY A C 1
ATOM 1502 O O . GLY A 1 179 ? -19.822 0.293 3.973 1.00 90.94 179 GLY A O 1
ATOM 1503 N N . PHE A 1 180 ? -19.785 1.284 5.987 1.00 91.31 180 PHE A N 1
ATOM 1504 C CA . PHE A 1 180 ? -18.464 1.900 5.793 1.00 91.31 180 PHE A CA 1
ATOM 1505 C C . PHE A 1 180 ? -17.345 0.868 5.627 1.00 91.31 180 PHE A C 1
ATOM 1507 O O . PHE A 1 180 ? -16.437 1.097 4.831 1.00 91.31 180 PHE A O 1
ATOM 1514 N N . LEU A 1 181 ? -17.410 -0.270 6.323 1.00 91.31 181 LEU A N 1
ATOM 1515 C CA . LEU A 1 181 ? -16.434 -1.351 6.174 1.00 91.31 181 LEU A CA 1
ATOM 1516 C C . LEU A 1 181 ? -16.485 -1.947 4.761 1.00 91.31 181 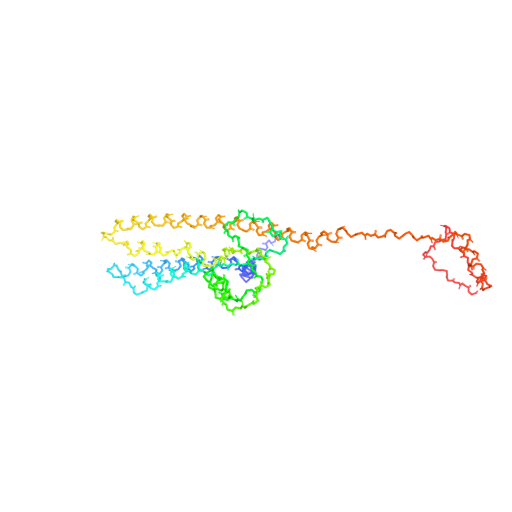LEU A C 1
ATOM 1518 O O . LEU A 1 181 ? -15.442 -2.160 4.144 1.00 91.31 181 LEU A O 1
ATOM 1522 N N . ALA A 1 182 ? -17.684 -2.166 4.218 1.00 92.12 182 ALA A N 1
ATOM 1523 C CA . ALA A 1 182 ? -17.848 -2.638 2.844 1.00 92.12 182 ALA A CA 1
ATOM 1524 C C . ALA A 1 182 ? -17.285 -1.629 1.828 1.00 92.12 182 ALA A C 1
ATOM 1526 O O . ALA A 1 182 ? -16.539 -2.004 0.920 1.00 92.12 182 ALA A O 1
ATOM 1527 N N . LEU A 1 183 ? -17.575 -0.339 2.022 1.00 92.88 183 LEU A N 1
ATOM 1528 C CA . LEU A 1 183 ? -17.037 0.733 1.185 1.00 92.88 183 LEU A CA 1
ATOM 1529 C C . LEU A 1 183 ? -15.502 0.807 1.269 1.00 92.88 183 LEU A C 1
ATOM 1531 O O . LEU A 1 183 ? -14.825 0.942 0.250 1.00 92.88 183 LEU A O 1
ATOM 1535 N N . GLN A 1 184 ? -14.943 0.671 2.471 1.00 92.00 184 GLN A N 1
ATOM 1536 C CA . GLN A 1 184 ? -13.501 0.623 2.698 1.00 92.00 184 GLN A CA 1
ATOM 1537 C C . GLN A 1 184 ? -12.851 -0.539 1.927 1.00 92.00 184 GLN A C 1
ATOM 1539 O O . GLN A 1 184 ? -11.840 -0.334 1.253 1.00 92.00 184 GLN A O 1
ATOM 1544 N N . MET A 1 185 ? -13.439 -1.739 1.979 1.00 91.06 185 MET A N 1
ATOM 1545 C CA . MET A 1 185 ? -12.936 -2.905 1.242 1.00 91.06 185 MET A CA 1
ATOM 1546 C C . MET A 1 185 ? -12.971 -2.692 -0.274 1.00 91.06 185 MET A C 1
ATOM 1548 O O . MET A 1 185 ? -12.012 -3.046 -0.960 1.00 91.06 185 MET A O 1
ATOM 1552 N N . TYR A 1 186 ? -14.029 -2.063 -0.794 1.00 93.81 186 TYR A N 1
ATOM 1553 C CA . TYR A 1 186 ? -14.118 -1.704 -2.210 1.00 93.81 186 TYR A CA 1
ATOM 1554 C C . TYR A 1 186 ? -12.977 -0.766 -2.635 1.00 93.81 186 TYR A C 1
ATOM 1556 O O . TYR A 1 186 ? -12.278 -1.041 -3.612 1.00 93.81 186 TYR A O 1
ATOM 1564 N N . PHE A 1 187 ? -12.716 0.299 -1.866 1.00 91.69 187 PHE A N 1
ATOM 1565 C CA . PHE A 1 187 ? -11.600 1.208 -2.150 1.00 91.69 187 PHE A CA 1
ATOM 1566 C C . PHE A 1 187 ? -10.242 0.502 -2.130 1.00 91.69 187 PHE A C 1
ATOM 1568 O O . PHE A 1 187 ? -9.373 0.818 -2.946 1.00 91.69 187 PHE A O 1
ATOM 1575 N N . TYR A 1 188 ? -10.049 -0.460 -1.227 1.00 89.75 188 TYR A N 1
ATOM 1576 C CA . TYR A 1 188 ? -8.828 -1.259 -1.208 1.00 89.75 188 TYR A CA 1
ATOM 1577 C C . TYR A 1 188 ? -8.699 -2.143 -2.438 1.00 89.75 188 TYR A C 1
ATOM 1579 O O . TYR A 1 188 ? -7.634 -2.134 -3.055 1.00 89.75 188 TYR A O 1
ATOM 1587 N N . ALA A 1 189 ? -9.761 -2.841 -2.838 1.00 93.00 189 ALA A N 1
ATOM 1588 C CA . ALA A 1 189 ? -9.750 -3.664 -4.043 1.00 93.00 189 ALA A CA 1
ATOM 1589 C C . ALA A 1 189 ? -9.359 -2.839 -5.283 1.00 93.00 189 ALA A C 1
ATOM 1591 O O . ALA A 1 189 ? -8.413 -3.197 -5.987 1.00 93.00 189 ALA A O 1
ATOM 1592 N N . GLU A 1 190 ? -9.990 -1.681 -5.488 1.00 92.94 190 GLU A N 1
ATOM 1593 C CA . GLU A 1 190 ? -9.678 -0.774 -6.603 1.00 92.94 190 GLU A CA 1
ATOM 1594 C C . GLU A 1 190 ? -8.220 -0.286 -6.583 1.00 92.94 190 GLU A C 1
ATOM 1596 O O . GLU A 1 190 ? -7.536 -0.240 -7.616 1.00 92.94 190 GLU A O 1
ATOM 1601 N N . LYS A 1 191 ? -7.691 0.038 -5.396 1.00 90.69 191 LYS A N 1
ATOM 1602 C CA . LYS A 1 191 ? -6.283 0.429 -5.243 1.00 90.69 191 LYS A CA 1
ATOM 1603 C C . LYS A 1 191 ? -5.319 -0.715 -5.532 1.00 90.69 191 LYS A C 1
ATOM 1605 O O . LYS A 1 191 ? -4.307 -0.479 -6.193 1.00 90.69 191 LYS A O 1
ATOM 1610 N N . PHE A 1 192 ? -5.625 -1.939 -5.105 1.00 91.75 192 PHE A N 1
ATOM 1611 C CA . PHE A 1 192 ? -4.810 -3.111 -5.432 1.00 91.75 192 PHE A CA 1
ATOM 1612 C C . PHE A 1 192 ? -4.825 -3.427 -6.927 1.00 91.75 192 PHE A C 1
ATOM 1614 O O . PHE A 1 192 ? -3.768 -3.701 -7.494 1.00 91.75 192 PHE A O 1
ATOM 1621 N N . ILE A 1 193 ? -5.980 -3.329 -7.587 1.00 92.94 193 ILE A N 1
ATOM 1622 C CA . ILE A 1 193 ? -6.085 -3.520 -9.041 1.00 92.94 193 ILE A CA 1
ATOM 1623 C C . ILE A 1 193 ? -5.235 -2.475 -9.776 1.00 92.94 193 ILE A C 1
ATOM 1625 O O . ILE A 1 193 ? -4.474 -2.813 -10.684 1.00 92.94 193 ILE A O 1
ATOM 1629 N N . THR A 1 194 ? -5.312 -1.213 -9.345 1.00 91.19 194 THR A N 1
ATOM 1630 C CA . THR A 1 194 ? -4.489 -0.126 -9.897 1.00 91.19 194 THR A CA 1
ATOM 1631 C C . THR A 1 194 ? -2.996 -0.398 -9.696 1.00 91.19 194 THR A C 1
ATOM 1633 O O . THR A 1 194 ? -2.218 -0.275 -10.638 1.00 91.19 194 THR A O 1
ATOM 1636 N N . LEU A 1 195 ? -2.598 -0.860 -8.507 1.00 92.25 195 LEU A N 1
ATOM 1637 C CA . LEU A 1 195 ? -1.215 -1.228 -8.205 1.00 92.25 195 LEU A CA 1
ATOM 1638 C C . LEU A 1 195 ? -0.682 -2.337 -9.122 1.00 92.25 195 LEU A C 1
ATOM 1640 O O . LEU A 1 195 ? 0.447 -2.246 -9.606 1.00 92.25 195 LEU A O 1
ATOM 1644 N N . VAL A 1 196 ? -1.460 -3.399 -9.340 1.00 93.38 196 VAL A N 1
ATOM 1645 C CA . VAL A 1 196 ? -1.052 -4.504 -10.223 1.00 93.38 196 VAL A CA 1
ATOM 1646 C C . VAL A 1 196 ? -0.841 -3.985 -11.644 1.00 93.38 196 VAL A C 1
ATOM 1648 O O . VAL A 1 196 ? 0.219 -4.222 -12.224 1.00 93.38 196 VAL A O 1
ATOM 1651 N N . ARG A 1 197 ? -1.784 -3.186 -12.155 1.00 92.25 197 ARG A N 1
ATOM 1652 C CA . ARG A 1 197 ? -1.686 -2.559 -13.480 1.00 92.25 197 ARG A CA 1
ATOM 1653 C C . ARG A 1 197 ? -0.438 -1.679 -13.615 1.00 92.25 197 ARG A C 1
ATOM 1655 O O . ARG A 1 197 ? 0.274 -1.772 -14.613 1.00 92.25 197 ARG A O 1
ATOM 1662 N N . ASP A 1 198 ? -0.139 -0.861 -12.609 1.00 91.88 198 ASP A N 1
ATOM 1663 C CA . ASP A 1 198 ? 1.039 0.015 -12.625 1.00 91.88 198 ASP A CA 1
ATOM 1664 C C . ASP A 1 198 ? 2.351 -0.786 -12.574 1.00 91.88 198 ASP A C 1
ATOM 1666 O O . ASP A 1 198 ? 3.307 -0.462 -13.284 1.00 91.88 198 ASP A O 1
ATOM 1670 N N . LYS A 1 199 ? 2.400 -1.879 -11.800 1.00 92.25 199 LYS A N 1
ATOM 1671 C CA . LYS A 1 199 ? 3.564 -2.783 -11.759 1.00 92.25 199 LYS A CA 1
ATOM 1672 C C . LYS A 1 199 ? 3.825 -3.460 -13.102 1.00 92.25 199 LYS A C 1
ATOM 1674 O O . LYS A 1 199 ? 4.984 -3.564 -13.501 1.00 92.25 199 LYS A O 1
ATOM 1679 N N . GLU A 1 200 ? 2.780 -3.896 -13.801 1.00 92.94 200 GLU A N 1
ATOM 1680 C CA . GLU A 1 200 ? 2.911 -4.495 -15.135 1.00 92.94 200 GLU A CA 1
ATOM 1681 C C . GLU A 1 200 ? 3.488 -3.508 -16.154 1.00 92.94 200 GLU A C 1
ATOM 1683 O O . GLU A 1 200 ? 4.359 -3.873 -16.948 1.00 92.94 200 GLU A O 1
ATOM 1688 N N . ILE A 1 201 ? 3.044 -2.248 -16.114 1.00 90.69 201 ILE A N 1
ATOM 1689 C CA . ILE A 1 201 ? 3.560 -1.184 -16.986 1.00 90.69 201 ILE A CA 1
ATOM 1690 C C . ILE A 1 201 ? 5.046 -0.950 -16.716 1.00 90.69 201 ILE A C 1
ATOM 1692 O O . ILE A 1 201 ? 5.846 -0.898 -17.649 1.00 90.69 201 ILE A O 1
ATOM 1696 N N . VAL A 1 202 ? 5.428 -0.861 -15.444 1.00 91.69 202 VAL A N 1
ATOM 1697 C CA . VAL A 1 202 ? 6.822 -0.623 -15.055 1.00 91.69 202 VAL A CA 1
ATOM 1698 C C . VAL A 1 202 ? 7.714 -1.793 -15.432 1.00 91.69 202 VAL A C 1
ATOM 1700 O O . VAL A 1 202 ? 8.795 -1.576 -15.969 1.00 91.69 202 VAL A O 1
ATOM 1703 N N . PHE A 1 203 ? 7.262 -3.029 -15.223 1.00 93.38 203 PHE A N 1
ATOM 1704 C CA . PHE A 1 203 ? 8.009 -4.210 -15.647 1.00 93.38 203 PHE A CA 1
ATOM 1705 C C . PHE A 1 203 ? 8.216 -4.235 -17.167 1.00 93.38 203 PHE A C 1
ATOM 1707 O O . PHE A 1 203 ? 9.335 -4.450 -17.637 1.00 93.38 203 PHE A O 1
ATOM 1714 N N . ARG A 1 204 ? 7.157 -3.951 -17.935 1.00 91.50 204 ARG A N 1
ATOM 1715 C CA . ARG A 1 204 ? 7.219 -3.862 -19.399 1.00 91.50 204 ARG A CA 1
ATOM 1716 C C . ARG A 1 204 ? 8.234 -2.818 -19.855 1.00 91.50 204 ARG A C 1
ATOM 1718 O O . ARG A 1 204 ? 9.024 -3.095 -20.755 1.00 91.50 204 ARG A O 1
ATOM 1725 N N . GLU A 1 205 ? 8.221 -1.639 -19.242 1.00 89.44 205 GLU A N 1
ATOM 1726 C CA . GLU A 1 205 ? 9.126 -0.562 -19.637 1.00 89.44 205 GLU A CA 1
ATOM 1727 C C . GLU A 1 205 ? 10.569 -0.851 -19.215 1.00 89.44 205 GLU A C 1
ATOM 1729 O O . GLU A 1 205 ? 11.475 -0.672 -20.023 1.00 89.44 205 GLU A O 1
ATOM 1734 N N . ILE A 1 206 ? 10.800 -1.409 -18.020 1.00 91.94 206 ILE A N 1
ATOM 1735 C CA . ILE A 1 206 ? 12.136 -1.853 -17.587 1.00 91.94 206 ILE A CA 1
ATOM 1736 C C . ILE A 1 206 ? 12.717 -2.867 -18.576 1.00 91.94 206 ILE A C 1
ATOM 1738 O O . ILE A 1 206 ? 13.870 -2.726 -18.987 1.00 91.94 206 ILE A O 1
ATOM 1742 N N . GLN A 1 207 ? 11.927 -3.862 -18.988 1.00 92.50 207 GLN A N 1
ATOM 1743 C CA . GLN A 1 207 ? 12.366 -4.855 -19.967 1.00 92.50 207 GLN A CA 1
ATOM 1744 C C . GLN A 1 207 ? 12.719 -4.192 -21.304 1.00 92.50 207 GLN A C 1
ATOM 1746 O O . GLN A 1 207 ? 13.771 -4.463 -21.883 1.00 92.50 207 GLN A O 1
ATOM 1751 N N . ARG A 1 208 ? 11.881 -3.260 -21.768 1.00 90.88 208 ARG A N 1
ATOM 1752 C CA . ARG A 1 208 ? 12.112 -2.510 -23.005 1.00 90.88 208 ARG A CA 1
ATOM 1753 C C . ARG A 1 208 ? 13.389 -1.666 -22.937 1.00 90.88 208 ARG A C 1
ATOM 1755 O O . ARG A 1 208 ? 14.171 -1.661 -23.891 1.00 90.88 208 ARG A O 1
ATOM 1762 N N . GLU A 1 209 ? 13.614 -0.962 -21.829 1.00 90.00 209 GLU A N 1
ATOM 1763 C CA . GLU A 1 209 ? 14.833 -0.185 -21.598 1.00 90.00 209 GLU A CA 1
ATOM 1764 C C . GLU A 1 209 ? 16.068 -1.080 -21.587 1.00 90.00 209 GLU A C 1
ATOM 1766 O O . GLU A 1 209 ? 17.083 -0.744 -22.203 1.00 90.00 209 GLU A O 1
ATOM 1771 N N . TYR A 1 210 ? 15.980 -2.218 -20.898 1.00 91.06 210 TYR A N 1
ATOM 1772 C CA . TYR A 1 210 ? 17.058 -3.188 -20.816 1.00 91.06 210 TYR A CA 1
ATOM 1773 C C . TYR A 1 210 ? 17.429 -3.714 -22.206 1.00 91.06 210 TYR A C 1
ATOM 1775 O O . TYR A 1 210 ? 18.604 -3.695 -22.594 1.00 91.06 210 TYR A O 1
ATOM 1783 N N . ASP A 1 211 ? 16.423 -4.087 -22.995 1.00 92.38 211 ASP A N 1
ATOM 1784 C CA . ASP A 1 211 ? 16.621 -4.595 -24.346 1.00 92.38 211 ASP A CA 1
ATOM 1785 C C . ASP A 1 211 ? 17.249 -3.540 -25.264 1.00 92.38 211 ASP A C 1
ATOM 1787 O O . ASP A 1 211 ? 18.154 -3.842 -26.048 1.00 92.38 211 ASP A O 1
ATOM 1791 N N . MET A 1 212 ? 16.819 -2.281 -25.159 1.00 89.69 212 MET A N 1
ATOM 1792 C CA . MET A 1 212 ? 17.373 -1.191 -25.967 1.00 89.69 212 MET A CA 1
ATOM 1793 C C . MET A 1 212 ? 18.791 -0.790 -25.552 1.00 89.69 212 MET A C 1
ATOM 1795 O O . MET A 1 212 ? 19.625 -0.563 -26.429 1.00 89.69 212 MET A O 1
ATOM 1799 N N . LYS A 1 213 ? 19.081 -0.708 -24.249 1.00 89.94 213 LYS A N 1
ATOM 1800 C CA . LYS A 1 213 ? 20.373 -0.224 -23.734 1.00 89.94 213 LYS A CA 1
ATOM 1801 C C . LYS A 1 213 ? 21.451 -1.303 -23.715 1.00 89.94 213 LYS A C 1
ATOM 1803 O O . LYS A 1 213 ? 22.606 -1.010 -24.014 1.00 89.94 213 LYS A O 1
ATOM 1808 N N . PHE A 1 214 ? 21.103 -2.540 -23.363 1.00 89.50 214 PHE A N 1
ATOM 1809 C CA . PHE A 1 214 ? 22.091 -3.592 -23.107 1.00 89.50 214 PHE A CA 1
A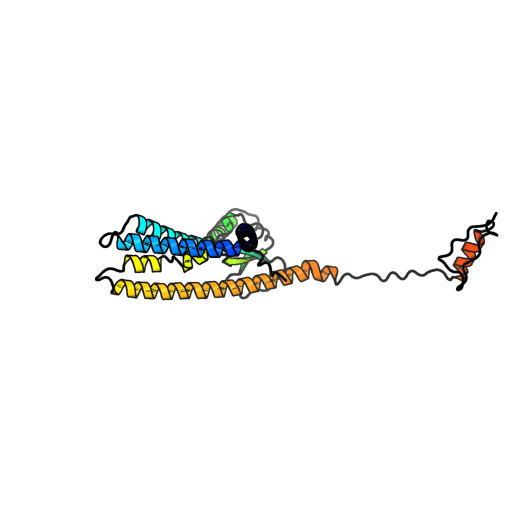TOM 1810 C C . PHE A 1 214 ? 22.062 -4.715 -24.138 1.00 89.50 214 PHE A C 1
ATOM 1812 O O . PHE A 1 214 ? 23.127 -5.205 -24.517 1.00 89.50 214 PHE A O 1
ATOM 1819 N N . VAL A 1 215 ? 20.881 -5.117 -24.612 1.00 90.94 215 VAL A N 1
ATOM 1820 C CA . VAL A 1 215 ? 20.755 -6.293 -25.487 1.00 90.94 215 VAL A CA 1
ATOM 1821 C C . VAL A 1 215 ? 21.047 -5.935 -26.944 1.00 90.94 215 VAL A C 1
ATOM 1823 O O . VAL A 1 215 ? 22.004 -6.454 -27.525 1.00 90.94 215 VAL A O 1
ATOM 1826 N N . LYS A 1 216 ? 20.281 -5.008 -27.535 1.00 88.44 216 LYS A N 1
ATOM 1827 C CA . LYS A 1 216 ? 20.404 -4.636 -28.957 1.00 88.44 216 LYS A CA 1
ATOM 1828 C C . LYS A 1 216 ? 21.830 -4.223 -29.348 1.00 88.44 216 LYS A C 1
ATOM 1830 O O . LYS A 1 216 ? 22.330 -4.790 -30.318 1.00 88.44 216 LYS A O 1
ATOM 1835 N N . PRO A 1 217 ? 22.545 -3.356 -28.602 1.00 89.62 217 PRO A N 1
ATOM 1836 C CA . PRO A 1 217 ? 23.896 -2.944 -28.990 1.00 89.62 217 PRO A CA 1
ATOM 1837 C C . PRO A 1 217 ? 24.910 -4.094 -29.008 1.00 89.62 217 PRO A C 1
ATOM 1839 O O . PRO A 1 217 ? 25.869 -4.062 -29.780 1.00 89.62 217 PRO A O 1
ATOM 1842 N N . ARG A 1 218 ? 24.709 -5.121 -28.171 1.00 85.12 218 ARG A N 1
ATOM 1843 C CA . ARG A 1 218 ? 25.587 -6.298 -28.107 1.00 85.12 218 ARG A CA 1
ATOM 1844 C C . ARG A 1 218 ? 25.268 -7.315 -29.202 1.00 85.12 218 ARG A C 1
ATOM 1846 O O . ARG A 1 218 ? 26.195 -7.912 -29.744 1.00 85.12 218 ARG A O 1
ATOM 1853 N N . LEU A 1 219 ? 23.989 -7.483 -29.547 1.00 83.38 219 LEU A N 1
ATOM 1854 C CA . LEU A 1 219 ? 23.547 -8.408 -30.596 1.00 83.38 219 LEU A CA 1
ATOM 1855 C C . LEU A 1 219 ? 23.796 -7.868 -32.010 1.00 83.38 219 LEU A C 1
ATOM 1857 O O . LEU A 1 219 ? 24.236 -8.614 -32.880 1.00 83.38 219 LEU A O 1
ATOM 1861 N N . SER A 1 220 ? 23.565 -6.574 -32.254 1.00 76.25 220 SER A N 1
ATOM 1862 C CA . SER A 1 220 ? 23.668 -5.965 -33.589 1.00 76.25 220 SER A CA 1
ATOM 1863 C C . SER A 1 220 ? 25.008 -5.264 -33.840 1.00 76.25 220 SER A C 1
ATOM 1865 O O . SER A 1 220 ? 25.070 -4.259 -34.556 1.00 76.25 220 SER A O 1
ATOM 1867 N N . ARG A 1 221 ? 26.103 -5.753 -33.246 1.00 79.38 221 ARG A N 1
ATOM 1868 C CA . ARG A 1 221 ? 27.438 -5.202 -33.509 1.00 79.38 221 ARG A CA 1
ATOM 1869 C C . ARG A 1 221 ? 27.905 -5.668 -34.888 1.00 79.38 221 ARG A C 1
ATOM 1871 O O . ARG A 1 221 ? 28.179 -6.851 -35.075 1.00 79.38 221 ARG A O 1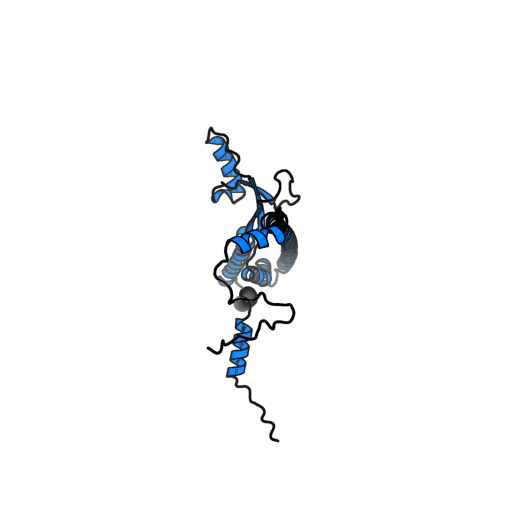
ATOM 1878 N N . ARG A 1 222 ? 28.040 -4.742 -35.845 1.00 78.12 222 ARG A N 1
ATOM 1879 C CA . ARG A 1 222 ? 28.670 -5.037 -37.144 1.00 78.12 222 ARG A CA 1
ATOM 1880 C C . ARG A 1 222 ? 30.097 -5.532 -36.896 1.00 78.12 222 ARG A C 1
ATOM 1882 O O . ARG A 1 222 ? 30.952 -4.765 -36.457 1.00 78.12 222 ARG A O 1
ATOM 1889 N N . LYS A 1 223 ? 30.343 -6.818 -37.144 1.00 80.00 223 LYS A N 1
ATOM 1890 C CA . LYS A 1 223 ? 31.688 -7.397 -37.158 1.00 80.00 223 LYS A CA 1
ATOM 1891 C C . LYS A 1 223 ? 32.226 -7.274 -38.580 1.00 80.00 223 LYS A C 1
ATOM 1893 O O . LYS A 1 223 ? 31.527 -7.613 -39.530 1.00 80.00 223 LYS A O 1
ATOM 1898 N N . LYS A 1 224 ? 33.444 -6.753 -38.729 1.00 81.50 224 LYS A N 1
ATOM 1899 C CA . LYS A 1 224 ? 34.157 -6.811 -40.006 1.00 81.50 224 LYS A CA 1
ATOM 1900 C C . LYS A 1 224 ? 34.639 -8.249 -40.183 1.00 81.50 224 LYS A C 1
ATOM 1902 O O . LYS A 1 224 ? 35.330 -8.753 -39.301 1.00 81.50 224 LYS A O 1
ATOM 1907 N N . ASN A 1 225 ? 34.282 -8.886 -41.294 1.00 73.62 225 ASN A N 1
ATOM 1908 C CA . ASN A 1 225 ? 34.917 -10.138 -41.689 1.00 73.62 225 ASN A CA 1
ATOM 1909 C C . ASN A 1 225 ? 36.376 -9.807 -42.012 1.00 73.62 225 ASN A C 1
ATOM 1911 O O . ASN A 1 225 ? 36.655 -9.038 -42.933 1.00 73.62 225 ASN A O 1
ATOM 1915 N N . VAL A 1 226 ? 37.294 -10.288 -41.178 1.00 75.75 226 VAL A N 1
ATOM 1916 C CA . VAL A 1 226 ? 38.729 -10.206 -41.442 1.00 75.75 226 VAL A CA 1
ATOM 1917 C C . VAL A 1 226 ? 39.101 -11.537 -42.068 1.00 75.75 226 VAL A C 1
ATOM 1919 O O . VAL A 1 226 ? 39.240 -12.537 -41.372 1.00 75.75 226 VAL A O 1
ATOM 1922 N N . GLU A 1 227 ? 39.175 -11.556 -43.393 1.00 74.50 227 GLU A N 1
ATOM 1923 C CA . GLU A 1 227 ? 39.773 -12.668 -44.120 1.00 74.50 227 GLU A CA 1
ATOM 1924 C C . GLU A 1 227 ? 41.285 -12.460 -44.098 1.00 74.50 227 GLU A C 1
ATOM 1926 O O . GLU A 1 227 ? 41.802 -11.488 -44.649 1.00 74.50 227 GLU A O 1
ATOM 1931 N N . THR A 1 228 ? 41.998 -13.342 -43.403 1.00 65.50 228 THR A N 1
ATOM 1932 C CA . THR A 1 228 ? 43.458 -13.368 -43.453 1.00 65.50 228 THR A CA 1
ATOM 1933 C C . THR A 1 228 ? 43.851 -14.125 -44.711 1.00 65.50 228 THR A C 1
ATOM 1935 O O . THR A 1 228 ? 43.769 -15.350 -44.752 1.00 65.50 228 THR A O 1
ATOM 1938 N N . GLN A 1 229 ? 44.254 -13.401 -45.752 1.00 72.75 229 GLN A N 1
ATOM 1939 C CA . GLN A 1 229 ? 44.918 -14.016 -46.895 1.00 72.75 229 GLN A CA 1
ATOM 1940 C C . GLN A 1 229 ? 46.313 -14.444 -46.441 1.00 72.75 229 GLN A C 1
ATOM 1942 O O . GLN A 1 229 ? 47.168 -13.611 -46.145 1.00 72.75 229 GLN A O 1
ATOM 1947 N N . THR A 1 230 ? 46.532 -15.749 -46.329 1.00 67.69 230 THR A N 1
ATOM 1948 C CA . THR A 1 230 ? 47.885 -16.296 -46.254 1.00 67.69 230 THR A CA 1
ATOM 1949 C C . THR A 1 230 ? 48.466 -16.301 -47.660 1.00 67.69 230 THR A C 1
ATOM 1951 O O . THR A 1 230 ? 47.775 -16.689 -48.603 1.00 67.69 230 THR A O 1
ATOM 1954 N N . MET A 1 231 ? 49.727 -15.890 -47.797 1.00 67.81 231 MET A N 1
ATOM 1955 C CA . MET A 1 231 ? 50.489 -16.070 -49.034 1.00 67.81 231 MET A CA 1
ATOM 1956 C C . MET A 1 231 ? 50.406 -17.522 -49.520 1.00 67.81 231 MET A C 1
ATOM 1958 O O . MET A 1 231 ? 50.261 -18.447 -48.712 1.00 67.81 231 MET A O 1
ATOM 1962 N N . SER A 1 232 ? 50.488 -17.708 -50.840 1.00 66.38 232 SER A N 1
ATOM 1963 C CA . SER A 1 232 ? 50.577 -19.037 -51.445 1.00 66.38 232 SER A CA 1
ATOM 1964 C C . SER A 1 232 ? 51.658 -19.844 -50.727 1.00 66.38 232 SER A C 1
ATOM 1966 O O . SER A 1 232 ? 52.739 -19.326 -50.438 1.00 66.38 232 SER A O 1
ATOM 1968 N N . VAL A 1 233 ? 51.371 -21.115 -50.437 1.00 65.56 233 VAL A N 1
ATOM 1969 C CA . VAL A 1 233 ? 52.307 -22.027 -49.760 1.00 65.56 233 VAL A CA 1
ATOM 1970 C C . VAL A 1 233 ? 53.673 -22.025 -50.461 1.00 65.56 233 VAL A C 1
ATOM 1972 O O . VAL A 1 233 ? 54.700 -22.120 -49.797 1.00 65.56 233 VAL A O 1
ATOM 1975 N N . GLU A 1 234 ? 53.700 -21.822 -51.780 1.00 61.88 234 GLU A N 1
ATOM 1976 C CA . GLU A 1 234 ? 54.926 -21.728 -52.578 1.00 61.88 234 GLU A CA 1
ATOM 1977 C C . GLU A 1 234 ? 55.785 -20.497 -52.249 1.00 61.88 234 GLU A C 1
ATOM 1979 O O . GLU A 1 234 ? 57.005 -20.620 -52.140 1.00 61.88 234 GLU A O 1
ATOM 1984 N N . GLU A 1 235 ? 55.183 -19.323 -52.040 1.00 64.44 235 GLU A N 1
ATOM 1985 C CA . GLU A 1 235 ? 55.909 -18.097 -51.667 1.00 64.44 235 GLU A CA 1
ATOM 1986 C C . GLU A 1 235 ? 56.427 -18.176 -50.228 1.00 64.44 235 GLU A C 1
ATOM 1988 O O . GLU A 1 235 ? 57.575 -17.814 -49.964 1.00 64.44 235 GLU A O 1
ATOM 1993 N N . MET A 1 236 ? 55.634 -18.764 -49.327 1.00 63.41 236 MET A N 1
ATOM 1994 C CA . MET A 1 236 ? 56.031 -19.020 -47.940 1.00 63.41 236 MET A CA 1
ATOM 1995 C C . MET A 1 236 ? 57.203 -20.004 -47.862 1.00 63.41 236 MET A C 1
ATOM 1997 O O . MET A 1 236 ? 58.149 -19.799 -47.102 1.00 63.41 236 MET A O 1
ATOM 2001 N N . MET A 1 237 ? 57.182 -21.061 -48.683 1.00 57.50 237 MET A N 1
ATOM 2002 C CA . MET A 1 237 ? 58.306 -21.992 -48.790 1.00 57.50 237 MET A CA 1
ATOM 2003 C C . MET A 1 237 ? 59.552 -21.310 -49.353 1.00 57.50 237 MET A C 1
ATOM 2005 O O . MET A 1 237 ? 60.648 -21.588 -48.878 1.00 57.50 237 MET A O 1
ATOM 2009 N N . LYS A 1 238 ? 59.410 -20.394 -50.315 1.00 61.91 238 LYS A N 1
ATOM 2010 C CA . LYS A 1 238 ? 60.543 -19.672 -50.907 1.00 61.91 238 LYS A CA 1
ATOM 2011 C C . LYS A 1 238 ? 61.221 -18.731 -49.905 1.00 61.91 238 LYS A C 1
ATOM 2013 O O . LYS A 1 238 ? 62.447 -18.721 -49.836 1.00 61.91 238 LYS A O 1
ATOM 2018 N N . GLU A 1 239 ? 60.451 -18.011 -49.085 1.00 60.94 239 GLU A N 1
ATOM 2019 C CA . GLU A 1 239 ? 61.006 -1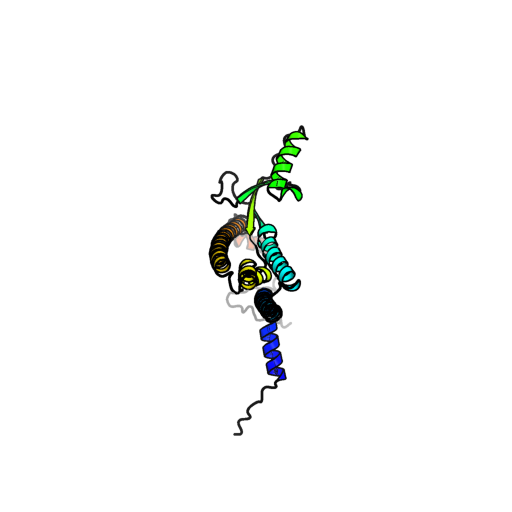7.189 -47.996 1.00 60.94 239 GLU A CA 1
ATOM 2020 C C . GLU A 1 239 ? 61.656 -18.035 -46.890 1.00 60.94 239 GLU A C 1
ATOM 2022 O O . GLU A 1 239 ? 62.744 -17.701 -46.418 1.00 60.94 239 GLU A O 1
ATOM 2027 N N . LEU A 1 240 ? 61.053 -19.170 -46.517 1.00 58.12 240 LEU A N 1
ATOM 2028 C CA . LEU A 1 240 ? 61.625 -20.088 -45.523 1.00 58.12 240 LEU A CA 1
ATOM 2029 C C . LEU A 1 240 ? 62.902 -20.791 -46.016 1.00 58.12 240 LEU A C 1
ATOM 2031 O O . LEU A 1 240 ? 63.785 -21.084 -45.208 1.00 58.12 240 LEU A O 1
ATOM 2035 N N . LEU A 1 241 ? 63.024 -21.045 -47.324 1.00 54.00 241 LEU A N 1
ATOM 2036 C CA . LEU A 1 241 ? 64.220 -21.626 -47.945 1.00 54.00 241 LEU A CA 1
ATOM 2037 C C . LEU A 1 241 ? 65.391 -20.632 -48.008 1.00 54.00 241 LEU A C 1
ATOM 2039 O O . LEU A 1 241 ? 66.541 -21.050 -47.902 1.00 54.00 241 LEU A O 1
ATOM 2043 N N . CYS A 1 242 ? 65.122 -19.327 -48.109 1.00 52.50 242 CYS A N 1
ATOM 2044 C CA . CYS A 1 242 ? 66.166 -18.295 -48.100 1.00 52.50 242 CYS A CA 1
ATOM 2045 C C . CYS A 1 242 ? 66.815 -18.075 -46.719 1.00 52.50 242 CYS A C 1
ATOM 2047 O O . CYS A 1 242 ? 67.883 -17.474 -46.645 1.00 52.50 242 CYS A O 1
ATOM 2049 N N . ILE A 1 243 ? 66.208 -18.562 -45.627 1.00 55.03 243 ILE A N 1
ATOM 2050 C CA . ILE A 1 243 ? 66.665 -18.309 -44.244 1.00 55.03 243 ILE A CA 1
ATOM 2051 C C . ILE A 1 243 ? 67.555 -19.444 -43.686 1.00 55.03 243 ILE A C 1
ATOM 2053 O O . ILE A 1 243 ? 68.057 -19.354 -42.568 1.00 55.03 243 ILE A O 1
ATOM 2057 N N . LYS A 1 244 ? 67.808 -20.531 -44.429 1.00 48.69 244 LYS A N 1
ATOM 2058 C CA . LYS A 1 244 ? 68.116 -21.813 -43.776 1.00 48.69 244 LYS A CA 1
ATOM 2059 C C . LYS A 1 244 ? 69.341 -22.575 -44.316 1.00 48.69 244 LYS A C 1
ATOM 2061 O O . LYS A 1 244 ? 69.202 -23.705 -44.760 1.00 48.69 244 LYS A O 1
ATOM 2066 N N . SER A 1 245 ? 70.542 -21.992 -44.189 1.00 50.88 245 SER A N 1
ATOM 2067 C CA . SER A 1 245 ? 71.832 -22.731 -44.260 1.00 50.88 245 SER A CA 1
ATOM 2068 C C . SER A 1 245 ? 72.047 -23.674 -43.053 1.00 50.88 245 SER A C 1
ATOM 2070 O O . SER A 1 245 ? 72.651 -24.723 -43.190 1.00 50.88 245 SER A O 1
ATOM 2072 N N . ASP A 1 246 ? 71.455 -23.349 -41.900 1.00 54.50 246 ASP A N 1
ATOM 2073 C CA . ASP A 1 246 ? 71.576 -24.011 -40.581 1.00 54.50 246 ASP A CA 1
ATOM 2074 C C . ASP A 1 246 ? 71.157 -25.478 -40.310 1.00 54.50 246 ASP A C 1
ATOM 2076 O O . ASP A 1 246 ? 71.251 -25.924 -39.167 1.00 54.50 246 ASP A O 1
ATOM 2080 N N . TYR A 1 247 ? 70.449 -26.172 -41.212 1.00 51.00 247 TYR A N 1
ATOM 2081 C CA . TYR A 1 247 ? 69.475 -27.184 -40.740 1.00 51.00 247 TYR A CA 1
ATOM 2082 C C . TYR A 1 247 ? 69.449 -28.491 -41.525 1.00 51.00 247 TYR A C 1
ATOM 2084 O O . TYR A 1 247 ? 68.423 -28.886 -42.076 1.00 51.00 247 TYR A O 1
ATOM 2092 N N . GLU A 1 248 ? 70.542 -29.239 -41.442 1.00 54.97 248 GLU A N 1
ATOM 2093 C CA . GLU A 1 248 ? 70.542 -30.672 -41.765 1.00 54.97 248 GLU A CA 1
ATOM 2094 C C . GLU A 1 248 ? 69.878 -31.543 -40.676 1.00 54.97 248 GLU A C 1
ATOM 2096 O O . GLU A 1 248 ? 69.615 -32.722 -40.901 1.00 54.97 248 GLU A O 1
ATOM 2101 N N . HIS A 1 249 ? 69.549 -30.983 -39.504 1.00 52.53 249 HIS A N 1
ATOM 2102 C CA . HIS A 1 249 ? 69.111 -31.774 -38.343 1.00 52.53 249 HIS A CA 1
ATOM 2103 C C . HIS A 1 249 ? 67.588 -31.850 -38.106 1.00 52.53 249 HIS A C 1
ATOM 2105 O O . HIS A 1 249 ? 67.149 -32.539 -37.187 1.00 52.53 249 HIS A O 1
ATOM 2111 N N . TYR A 1 250 ? 66.755 -31.183 -38.919 1.00 54.34 250 TYR A N 1
ATOM 2112 C CA . TYR A 1 250 ? 65.296 -31.154 -38.718 1.00 54.34 250 TYR A CA 1
ATOM 2113 C C . TYR A 1 250 ? 64.540 -31.595 -39.973 1.00 54.34 250 TYR A C 1
ATOM 2115 O O . TYR A 1 250 ? 64.672 -30.992 -41.035 1.00 54.34 250 TYR A O 1
ATOM 2123 N N . LYS A 1 251 ? 63.700 -32.628 -39.839 1.00 59.59 251 LYS A N 1
ATOM 2124 C CA . LYS A 1 251 ? 62.783 -33.097 -40.890 1.00 59.59 251 LYS A CA 1
ATOM 2125 C C . LYS A 1 251 ? 61.361 -32.641 -40.586 1.00 59.59 251 LYS A C 1
ATOM 2127 O O . LYS A 1 251 ? 60.950 -32.621 -39.429 1.00 59.59 251 LYS A O 1
ATOM 2132 N N . PHE A 1 252 ? 60.608 -32.296 -41.628 1.00 58.44 252 PHE A N 1
ATOM 2133 C CA . PHE A 1 252 ? 59.192 -31.973 -41.482 1.00 58.44 252 PHE A CA 1
ATOM 2134 C C . PHE A 1 252 ? 58.396 -33.216 -41.060 1.00 58.44 252 PHE A C 1
ATOM 2136 O O . PHE A 1 252 ? 58.629 -34.292 -41.624 1.00 58.44 252 PHE A O 1
ATOM 2143 N N . PRO A 1 253 ? 57.453 -33.079 -40.112 1.00 61.75 253 PRO A N 1
ATOM 2144 C CA . PRO A 1 253 ? 56.628 -34.192 -39.676 1.00 61.75 253 PRO A CA 1
ATOM 2145 C C . PRO A 1 253 ? 55.713 -34.642 -40.817 1.00 61.75 253 PRO A C 1
ATOM 2147 O O . PRO A 1 253 ? 55.004 -33.846 -41.439 1.00 61.75 253 PRO A O 1
ATOM 2150 N N . ARG A 1 254 ? 55.737 -35.938 -41.110 1.00 66.12 254 ARG A N 1
ATOM 2151 C CA . ARG A 1 254 ? 54.834 -36.590 -42.059 1.00 66.12 254 ARG A CA 1
ATOM 2152 C C . ARG A 1 254 ? 53.540 -36.973 -41.353 1.00 66.12 254 ARG A C 1
ATOM 2154 O O . ARG A 1 254 ? 53.486 -37.105 -40.138 1.00 66.12 254 ARG A O 1
ATOM 2161 N N . LYS A 1 255 ? 52.496 -37.242 -42.139 1.00 66.25 255 LYS A N 1
ATOM 2162 C CA . LYS A 1 255 ? 51.161 -37.639 -41.650 1.00 66.25 255 LYS A CA 1
ATOM 2163 C C . LYS A 1 255 ? 51.170 -38.830 -40.670 1.00 66.25 255 LYS A C 1
ATOM 2165 O O . LYS A 1 255 ? 50.220 -38.994 -39.917 1.00 66.25 255 LYS A O 1
ATOM 2170 N N . PHE A 1 256 ? 52.215 -39.656 -40.704 1.00 69.69 256 PHE A N 1
ATOM 2171 C CA . PHE A 1 256 ? 52.365 -40.850 -39.871 1.00 69.69 256 PHE A CA 1
ATOM 2172 C C . PHE A 1 256 ? 53.303 -40.663 -38.672 1.00 69.69 256 PHE A C 1
ATOM 2174 O O . PHE A 1 256 ? 53.472 -41.600 -37.895 1.00 69.69 256 PHE A O 1
ATOM 2181 N N . ASP A 1 257 ? 53.907 -39.487 -38.506 1.00 72.25 257 ASP A N 1
ATOM 2182 C CA . ASP A 1 257 ? 54.779 -39.220 -37.368 1.00 72.25 257 ASP A CA 1
ATOM 2183 C C . ASP A 1 257 ? 53.904 -38.944 -36.134 1.00 72.25 257 ASP A C 1
ATOM 2185 O O . ASP A 1 257 ? 53.014 -38.093 -36.162 1.00 72.25 257 ASP A O 1
ATOM 2189 N N . ASN A 1 258 ? 54.111 -39.704 -35.055 1.00 69.69 258 ASN A N 1
ATOM 2190 C CA . ASN A 1 258 ? 53.305 -39.588 -33.841 1.00 69.69 258 ASN A CA 1
ATOM 2191 C C . ASN A 1 258 ? 53.725 -38.336 -33.043 1.00 69.69 258 ASN A C 1
ATOM 2193 O O . ASN A 1 258 ? 54.853 -38.298 -32.548 1.00 69.69 258 ASN A O 1
ATOM 2197 N N . PRO A 1 259 ? 52.839 -37.339 -32.858 1.00 70.12 259 PRO A N 1
ATOM 2198 C CA . PRO A 1 259 ? 53.199 -36.062 -32.238 1.00 70.12 259 PRO A CA 1
ATOM 2199 C C . PRO A 1 259 ? 53.453 -36.148 -30.726 1.00 70.12 259 PRO A C 1
ATOM 2201 O O . PRO A 1 259 ? 53.935 -35.187 -30.135 1.00 70.12 259 PRO A O 1
ATOM 2204 N N . TRP A 1 260 ? 53.138 -37.280 -30.091 1.00 69.12 260 TRP A N 1
ATOM 2205 C CA . TRP A 1 260 ? 53.250 -37.460 -28.639 1.00 69.12 260 TRP A CA 1
ATOM 2206 C C . TRP A 1 260 ? 54.519 -38.202 -28.207 1.00 69.12 260 TRP A C 1
ATOM 2208 O O . TRP A 1 260 ? 54.722 -38.428 -27.016 1.00 69.12 260 TRP A O 1
ATOM 2218 N N . VAL A 1 261 ? 55.369 -38.600 -29.159 1.00 67.69 261 VAL A N 1
ATOM 2219 C CA . VAL A 1 261 ? 56.642 -39.272 -28.878 1.00 67.69 261 VAL A CA 1
ATOM 2220 C C . VAL A 1 261 ? 57.755 -38.230 -28.873 1.00 67.69 261 VAL A C 1
ATOM 2222 O O . VAL A 1 261 ? 58.051 -37.614 -29.894 1.00 67.69 261 VAL A O 1
ATOM 2225 N N . THR A 1 262 ? 58.397 -38.029 -27.725 1.00 64.50 262 THR A N 1
ATOM 2226 C CA . THR A 1 262 ? 59.602 -37.199 -27.628 1.00 64.50 262 THR A CA 1
ATOM 2227 C C . THR A 1 262 ? 60.802 -37.993 -28.136 1.00 64.50 262 THR A C 1
ATOM 2229 O O . THR A 1 262 ? 61.189 -38.989 -27.525 1.00 64.50 262 THR A O 1
ATOM 2232 N N . ASN A 1 263 ? 61.405 -37.559 -29.246 1.00 60.28 263 ASN A N 1
ATOM 2233 C CA . ASN A 1 263 ? 62.668 -38.121 -29.723 1.00 60.28 263 ASN A CA 1
ATOM 2234 C C . ASN A 1 263 ? 63.787 -37.755 -28.739 1.00 60.28 263 ASN A C 1
ATOM 2236 O O . ASN A 1 263 ? 64.302 -36.638 -28.761 1.00 60.28 263 ASN A O 1
ATOM 2240 N N . PHE A 1 264 ? 64.171 -38.695 -27.877 1.00 48.56 264 PHE A N 1
ATOM 2241 C CA . PHE A 1 264 ? 65.428 -38.612 -27.143 1.00 48.56 264 PHE A CA 1
ATOM 2242 C C . PHE A 1 264 ? 66.541 -38.993 -28.115 1.00 48.56 264 PHE A C 1
ATOM 2244 O O . PHE A 1 264 ? 66.710 -40.166 -28.440 1.00 48.56 264 PHE A O 1
ATOM 2251 N N . GLY A 1 265 ? 67.247 -37.995 -28.646 1.00 50.56 265 GLY A N 1
ATOM 2252 C CA . GLY A 1 265 ? 68.421 -38.239 -29.475 1.00 50.56 265 GLY A CA 1
ATOM 2253 C C . GLY A 1 265 ? 69.448 -39.042 -28.680 1.00 50.56 265 GLY A C 1
ATOM 2254 O O . GLY A 1 265 ? 69.954 -38.565 -27.666 1.00 50.56 265 GLY A O 1
ATOM 2255 N N . THR A 1 266 ? 69.736 -40.269 -29.109 1.00 41.19 266 THR A N 1
ATOM 2256 C CA . THR A 1 266 ? 70.990 -40.931 -28.750 1.00 41.19 266 THR A CA 1
ATOM 2257 C C . THR A 1 266 ? 72.110 -40.191 -29.469 1.00 41.19 266 THR A C 1
ATOM 2259 O O . THR A 1 266 ? 72.033 -40.025 -30.685 1.00 41.19 266 THR A O 1
ATOM 2262 N N . THR A 1 267 ? 73.065 -39.719 -28.668 1.00 35.91 267 THR A N 1
ATOM 2263 C CA . THR A 1 267 ? 74.329 -39.044 -29.014 1.00 35.91 267 THR A CA 1
ATOM 2264 C C . THR A 1 267 ? 74.956 -39.466 -30.330 1.00 35.91 267 THR A C 1
ATOM 2266 O O . THR A 1 267 ? 75.045 -40.698 -30.543 1.00 35.91 267 THR A O 1
#

Organism: NCBI:txid588596

Radius of gyration: 37.29 Å; chains: 1; bounding box: 103×94×84 Å

pLDDT: mean 77.71, std 14.01, range [35.91, 93.81]